Protein AF-A0A645GQD4-F1 (afdb_monomer_lite)

Sequence (193 aa):
MPGVFPPVVLNGRLLVDGGVLNQVPVSVLASARADITIAVTLDGYEPHRGAALPVSTSADEQPDEEWTSRLRHTMGHLMEAEPLRTLSSLMAGRSRSQRSETSAPSVEDLFGELPPGLRTTDVMTMSLETMQTIVQRYQLASFPPDVLVTIPRDSLGTMDFHRAEEQIALGRWLAAQAFDHAGMVSGDIEVGS

InterPro domains:
  IPR002641 Patatin-like phospholipase domain [PS51635] (1-30)
  IPR016035 Acyl transferase/acyl hydrolase/lysophospholipase [SSF52151] (1-166)

Organism: NCBI:txid1076179

Secondary structure (DSSP, 8-state):
-TTTS--EEETTEEE--GGGT-SS-HHHHTTS--SS-EEEEEEE----SS---S---------HHHHHHHHHHHHHHHTT---THHHHTTT-----------PPPPGGGGSPPPPTT--HHHHHHHHHHHHHHHHHHHHHHHS--SEEEEEETTSS-TT-GGGHHHHHHHHHHHHHHHHHHTT----------

Radius of gyration: 27.52 Å; chains: 1; bounding box: 50×54×97 Å

pLDDT: mean 71.02, std 19.12, range [34.16, 95.88]

Structure (mmCIF, N/CA/C/O backbone):
data_AF-A0A645GQD4-F1
#
_entry.id   AF-A0A645GQD4-F1
#
loop_
_atom_site.group_PDB
_atom_site.id
_atom_site.type_symbol
_atom_site.label_atom_id
_atom_site.label_alt_id
_atom_site.label_comp_id
_atom_site.label_asym_id
_atom_site.label_entity_id
_atom_site.label_seq_id
_atom_site.pdbx_PDB_ins_code
_atom_site.Cartn_x
_atom_site.Cartn_y
_atom_site.Cartn_z
_atom_site.occupancy
_atom_site.B_iso_or_equiv
_atom_site.auth_seq_id
_atom_site.auth_comp_id
_atom_site.auth_asym_id
_atom_site.auth_atom_id
_atom_site.pdbx_PDB_model_num
ATOM 1 N N . MET A 1 1 ? -9.178 10.334 1.977 1.00 60.44 1 MET A N 1
ATOM 2 C CA . MET A 1 1 ? -8.750 9.947 3.333 1.00 60.44 1 MET A CA 1
ATOM 3 C C . MET A 1 1 ? -9.702 10.503 4.385 1.00 60.44 1 MET A C 1
ATOM 5 O O . MET A 1 1 ? -9.917 11.718 4.385 1.00 60.44 1 MET A O 1
ATOM 9 N N . PRO A 1 2 ? -10.292 9.652 5.249 1.00 64.56 2 PRO A N 1
ATOM 10 C CA . PRO A 1 2 ? -11.019 10.105 6.436 1.00 64.56 2 PRO A CA 1
ATOM 11 C C . PRO A 1 2 ? -10.188 11.136 7.209 1.00 64.56 2 PRO A C 1
ATOM 13 O O . PRO A 1 2 ? -8.995 10.938 7.407 1.00 64.56 2 PRO A O 1
ATOM 16 N N . GLY A 1 3 ? -10.792 12.263 7.581 1.00 72.75 3 GLY A N 1
ATOM 17 C CA . GLY A 1 3 ? -10.097 13.349 8.285 1.00 72.75 3 GLY A CA 1
ATOM 18 C C . GLY A 1 3 ? -9.343 14.348 7.396 1.00 72.75 3 GLY A C 1
ATOM 19 O O . GLY A 1 3 ? -9.098 15.459 7.852 1.00 72.75 3 GLY A O 1
ATOM 20 N N . VAL A 1 4 ? -9.043 14.019 6.132 1.00 74.94 4 VAL A N 1
ATOM 21 C CA . VAL A 1 4 ? -8.419 14.956 5.167 1.00 74.94 4 VAL A CA 1
ATOM 22 C C . VAL A 1 4 ? -9.446 15.504 4.180 1.00 74.94 4 VAL A C 1
ATOM 24 O O . VAL A 1 4 ? -9.462 16.696 3.889 1.00 74.94 4 VAL A O 1
ATOM 27 N N . PHE A 1 5 ? -10.325 14.635 3.677 1.00 79.31 5 PHE A N 1
ATOM 28 C CA . PHE A 1 5 ? -11.370 15.006 2.729 1.00 79.31 5 PHE A CA 1
ATOM 29 C C . PHE A 1 5 ? -12.749 14.698 3.315 1.00 79.31 5 PHE A C 1
ATOM 31 O O . PHE A 1 5 ? -12.925 13.633 3.919 1.00 79.31 5 PHE A O 1
ATOM 38 N N . PRO A 1 6 ? -13.737 15.595 3.138 1.00 84.06 6 PRO A N 1
ATOM 39 C CA . PRO A 1 6 ? -15.100 15.313 3.555 1.00 84.06 6 PRO A CA 1
ATOM 40 C C . PRO A 1 6 ? -15.677 14.149 2.731 1.00 84.06 6 PRO A C 1
ATOM 42 O O . PRO A 1 6 ? -15.347 14.009 1.549 1.00 84.06 6 PRO A O 1
ATOM 45 N N . PRO A 1 7 ? -16.544 13.312 3.324 1.00 87.81 7 PRO A N 1
ATOM 46 C CA . PRO A 1 7 ? -17.233 12.271 2.574 1.00 87.81 7 PRO A CA 1
ATOM 47 C C . PRO A 1 7 ? -18.202 12.890 1.554 1.00 87.81 7 PRO A C 1
ATOM 49 O O . PRO A 1 7 ? -18.735 13.981 1.766 1.00 87.81 7 PRO A O 1
ATOM 52 N N . VAL A 1 8 ? -18.454 12.183 0.450 1.00 90.31 8 VAL A N 1
ATOM 53 C CA . VAL A 1 8 ? -19.305 12.658 -0.658 1.00 90.31 8 VAL A CA 1
ATOM 54 C C . VAL A 1 8 ? -20.526 11.757 -0.796 1.00 90.31 8 VAL A C 1
ATOM 56 O O . VAL A 1 8 ? -20.404 10.541 -0.718 1.00 90.31 8 VAL A O 1
ATOM 59 N N . VAL A 1 9 ? -21.711 12.327 -1.030 1.00 93.19 9 VAL A N 1
ATOM 60 C CA . VAL A 1 9 ? -22.916 11.543 -1.345 1.00 93.19 9 VAL A CA 1
ATOM 61 C C . VAL A 1 9 ? -23.093 11.455 -2.859 1.00 93.19 9 VAL A C 1
ATOM 63 O O . VAL A 1 9 ? -23.223 12.479 -3.526 1.00 93.19 9 VAL A O 1
ATOM 66 N N . LEU A 1 10 ? -23.147 10.238 -3.400 1.00 91.44 10 LEU A N 1
ATOM 67 C CA . LEU A 1 10 ? -23.396 9.978 -4.821 1.00 91.44 10 LEU A CA 1
ATOM 68 C C . LEU A 1 10 ? -24.429 8.857 -4.967 1.00 91.44 10 LEU A C 1
ATOM 70 O O . LEU A 1 10 ? -24.272 7.787 -4.381 1.00 91.44 10 LEU A O 1
ATOM 74 N N . ASN A 1 11 ? -25.497 9.091 -5.737 1.00 93.00 11 ASN A N 1
ATOM 75 C CA . ASN A 1 11 ? -26.591 8.129 -5.949 1.00 93.00 11 ASN A CA 1
ATOM 76 C C . ASN A 1 11 ? -27.181 7.562 -4.639 1.00 93.00 11 ASN A C 1
ATOM 78 O O . ASN A 1 11 ? -27.463 6.369 -4.532 1.00 93.00 11 ASN A O 1
ATOM 82 N N . GLY A 1 12 ? -27.319 8.412 -3.615 1.00 94.25 12 GLY A N 1
ATOM 83 C CA . GLY A 1 12 ? -27.842 8.022 -2.300 1.00 94.25 12 GLY A CA 1
ATOM 84 C C . GLY A 1 12 ? -26.873 7.210 -1.431 1.00 94.25 12 GLY A C 1
ATOM 85 O O . GLY A 1 12 ? -27.279 6.711 -0.386 1.00 94.25 12 GLY A O 1
ATOM 86 N N . ARG A 1 13 ? -25.603 7.065 -1.832 1.00 91.31 13 ARG A N 1
ATOM 87 C CA . ARG A 1 13 ? -24.566 6.360 -1.066 1.00 91.31 13 ARG A CA 1
ATOM 88 C C . ARG A 1 13 ? -23.541 7.347 -0.526 1.00 91.31 13 ARG A C 1
ATOM 90 O O . ARG A 1 13 ? -23.105 8.231 -1.260 1.00 91.31 13 ARG A O 1
ATOM 97 N N . LEU A 1 14 ? -23.148 7.176 0.735 1.00 90.06 14 LEU A N 1
ATOM 98 C CA . LEU A 1 14 ? -22.039 7.914 1.334 1.00 90.06 14 LEU A CA 1
ATOM 99 C C . LEU A 1 14 ? -20.723 7.254 0.917 1.00 90.06 14 LEU A C 1
ATOM 101 O O . LEU A 1 14 ? -20.495 6.081 1.209 1.00 90.06 14 LEU A O 1
ATOM 105 N N . LEU A 1 15 ? -19.882 8.004 0.217 1.00 89.00 15 LEU A N 1
ATOM 106 C CA . LEU A 1 15 ? -18.601 7.554 -0.296 1.00 89.00 15 LEU A CA 1
ATOM 107 C C . LEU A 1 15 ? -17.465 8.137 0.537 1.00 89.00 15 LEU A C 1
ATOM 109 O O . LEU A 1 15 ? -17.432 9.326 0.864 1.00 89.00 15 LEU A O 1
ATOM 113 N N . VAL A 1 16 ? -16.522 7.258 0.839 1.00 86.00 16 VAL A N 1
ATOM 114 C CA . VAL A 1 16 ? -15.246 7.552 1.480 1.00 86.00 16 VAL A CA 1
ATOM 115 C C . VAL A 1 16 ? -14.158 6.987 0.568 1.00 86.00 16 VAL A C 1
ATOM 117 O O . VAL A 1 16 ? -14.441 6.235 -0.364 1.00 86.00 16 VAL A O 1
ATOM 120 N N . ASP A 1 17 ? -12.921 7.386 0.810 1.00 81.19 17 ASP A N 1
ATOM 121 C CA . ASP A 1 17 ? -11.755 6.936 0.059 1.00 81.19 17 ASP A CA 1
ATOM 122 C C . ASP A 1 17 ? -11.681 5.407 -0.087 1.00 81.19 17 ASP A C 1
ATOM 124 O O . ASP A 1 17 ? -11.759 4.675 0.901 1.00 81.19 17 ASP A O 1
ATOM 128 N N . GLY A 1 18 ? -11.494 4.937 -1.324 1.00 74.50 18 GLY A N 1
ATOM 129 C CA . GLY A 1 18 ? -11.369 3.516 -1.645 1.00 74.50 18 GLY A CA 1
ATOM 130 C C . GLY A 1 18 ? -10.137 2.862 -1.017 1.00 74.50 18 GLY A C 1
ATOM 131 O O . GLY A 1 18 ? -10.178 1.667 -0.724 1.00 74.50 18 GLY A O 1
ATOM 132 N N . GLY A 1 19 ? -9.095 3.645 -0.709 1.00 69.69 19 GLY A N 1
ATOM 133 C CA . GLY A 1 19 ? -7.918 3.173 0.023 1.00 69.69 19 GLY A CA 1
ATOM 134 C C . GLY A 1 19 ? -8.226 2.706 1.449 1.00 69.69 19 GLY A C 1
ATOM 135 O O . GLY A 1 19 ? -7.451 1.950 2.020 1.00 69.69 19 GLY A O 1
ATOM 136 N N . VAL A 1 20 ? -9.381 3.082 2.015 1.00 71.19 20 VAL A N 1
ATOM 137 C CA . VAL A 1 20 ? -9.837 2.550 3.310 1.00 71.19 20 VAL A CA 1
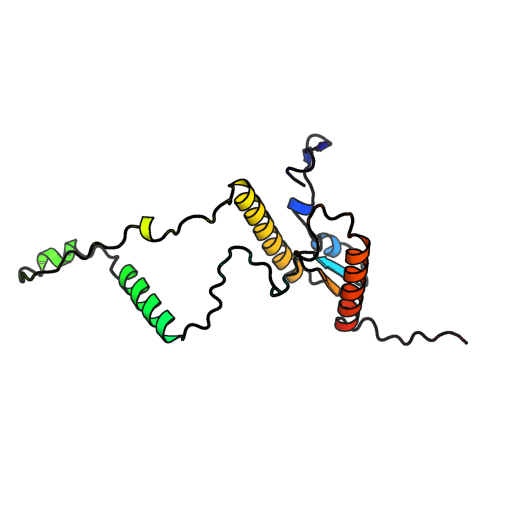ATOM 138 C C . VAL A 1 20 ? -10.178 1.061 3.215 1.00 71.19 20 VAL A C 1
ATOM 140 O O . VAL A 1 20 ? -9.987 0.330 4.183 1.00 71.19 20 VAL A O 1
ATOM 143 N N . LEU A 1 21 ? -10.680 0.622 2.057 1.00 66.69 21 LEU A N 1
ATOM 144 C CA . LEU A 1 21 ? -11.252 -0.709 1.856 1.00 66.69 21 LEU A CA 1
ATOM 145 C C . LEU A 1 21 ? -10.348 -1.631 1.034 1.00 66.69 21 LEU A C 1
ATOM 147 O O . LEU A 1 21 ? -10.308 -2.829 1.299 1.00 66.69 21 LEU A O 1
ATOM 151 N N . ASN A 1 22 ? -9.657 -1.107 0.019 1.00 65.12 22 ASN A N 1
ATOM 152 C CA . ASN A 1 22 ? -8.868 -1.925 -0.896 1.00 65.12 22 ASN A CA 1
ATOM 153 C C . ASN A 1 22 ? -7.681 -1.141 -1.477 1.00 65.12 22 ASN A C 1
ATOM 155 O O . ASN A 1 22 ? -7.784 -0.557 -2.554 1.00 65.12 22 ASN A O 1
ATOM 159 N N . GLN A 1 23 ? -6.559 -1.115 -0.752 1.00 68.69 23 GLN A N 1
ATOM 160 C CA . GLN A 1 23 ? -5.357 -0.373 -1.161 1.00 68.69 23 GLN A CA 1
ATOM 161 C C . GLN A 1 23 ? -4.689 -0.946 -2.417 1.00 68.69 23 GLN A C 1
ATOM 163 O O . GLN A 1 23 ? -4.170 -0.185 -3.229 1.00 68.69 23 GLN A O 1
ATOM 168 N N . VAL A 1 24 ? -4.744 -2.269 -2.607 1.00 72.81 24 VAL A N 1
ATOM 169 C CA . VAL A 1 24 ? -4.231 -2.945 -3.806 1.00 72.81 24 VAL A CA 1
ATOM 170 C C . VAL A 1 24 ? -5.332 -3.855 -4.360 1.00 72.81 24 VAL A C 1
ATOM 172 O O . VAL A 1 24 ? -5.503 -4.971 -3.866 1.00 72.81 24 VAL A O 1
ATOM 175 N N . PRO A 1 25 ? -6.105 -3.412 -5.370 1.00 72.50 25 PRO A N 1
ATOM 176 C CA . PRO A 1 25 ? -7.298 -4.115 -5.833 1.00 72.50 25 PRO A CA 1
ATOM 177 C C . PRO A 1 25 ? -6.986 -5.309 -6.747 1.00 72.50 25 PRO A C 1
ATOM 179 O O . PRO A 1 25 ? -7.512 -5.421 -7.854 1.00 72.50 25 PRO A O 1
ATOM 182 N N . VAL A 1 26 ? -6.156 -6.239 -6.273 1.00 70.38 26 VAL A N 1
ATOM 183 C CA . VAL A 1 26 ? -5.741 -7.437 -7.024 1.00 70.38 26 VAL A CA 1
ATOM 184 C C . VAL A 1 26 ? -6.917 -8.347 -7.381 1.00 70.38 26 VAL A C 1
ATOM 186 O O . VAL A 1 26 ? -6.937 -8.948 -8.449 1.00 70.38 26 VAL A O 1
ATOM 189 N N . SER A 1 27 ? -7.957 -8.375 -6.547 1.00 66.56 27 SER A N 1
ATOM 190 C CA . SER A 1 27 ? -9.186 -9.136 -6.804 1.00 66.56 27 SER A CA 1
ATOM 191 C C . SER A 1 27 ? -9.947 -8.671 -8.054 1.00 66.56 27 SER A C 1
ATOM 193 O O . SER A 1 27 ? -10.629 -9.475 -8.685 1.00 66.56 27 SER A O 1
ATOM 195 N N . VAL A 1 28 ? -9.806 -7.404 -8.465 1.00 66.62 28 VAL A N 1
ATOM 196 C CA . VAL A 1 28 ? -10.403 -6.896 -9.714 1.00 66.62 28 VAL A CA 1
ATOM 197 C C . VAL A 1 28 ? -9.671 -7.470 -10.931 1.00 66.62 28 VAL A C 1
ATOM 199 O O . VAL A 1 28 ? -10.300 -7.780 -11.947 1.00 66.62 28 VAL A O 1
ATOM 202 N N . LEU A 1 29 ? -8.359 -7.685 -10.806 1.00 66.12 29 LEU A N 1
ATOM 203 C CA . LEU A 1 29 ? -7.520 -8.230 -11.872 1.00 66.12 29 LEU A CA 1
ATOM 204 C C . LEU A 1 29 ? -7.818 -9.702 -12.161 1.00 66.12 29 LEU A C 1
ATOM 206 O O . LEU A 1 29 ? -7.655 -10.120 -13.297 1.00 66.12 29 LEU A O 1
ATOM 210 N N . ALA A 1 30 ? -8.368 -10.460 -11.206 1.00 65.38 30 ALA A N 1
ATOM 211 C CA . ALA A 1 30 ? -8.804 -11.840 -11.445 1.00 65.38 30 ALA A CA 1
ATOM 212 C C . ALA A 1 30 ? -9.848 -11.964 -12.577 1.00 65.38 30 ALA A C 1
ATOM 214 O O . ALA A 1 30 ? -9.974 -13.015 -13.202 1.00 65.38 30 ALA A O 1
ATOM 215 N N . SER A 1 31 ? -10.603 -10.893 -12.846 1.00 67.75 31 SER A N 1
ATOM 216 C CA . SER A 1 31 ? -11.575 -10.829 -13.946 1.00 67.75 31 SER A CA 1
ATOM 21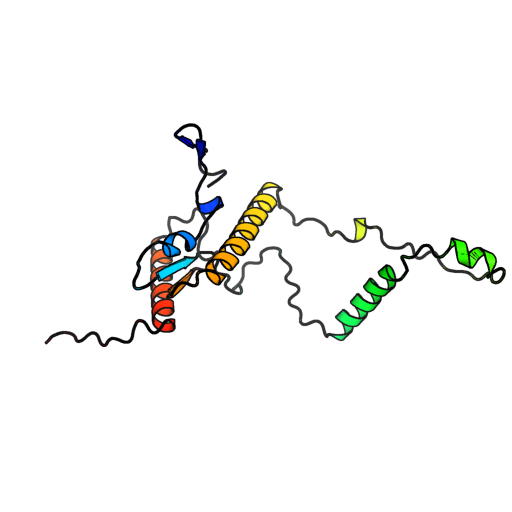7 C C . SER A 1 31 ? -11.022 -10.198 -15.230 1.00 67.75 31 SER A C 1
ATOM 219 O O . SER A 1 31 ? -11.635 -10.323 -16.293 1.00 67.75 31 SER A O 1
ATOM 221 N N . ALA A 1 32 ? -9.872 -9.527 -15.149 1.00 70.00 32 ALA A N 1
ATOM 222 C CA . ALA A 1 32 ? -9.228 -8.874 -16.276 1.00 70.00 32 ALA A CA 1
ATOM 223 C C . ALA A 1 32 ? -8.279 -9.860 -16.973 1.00 70.00 32 ALA A C 1
ATOM 225 O O . ALA A 1 32 ? -7.436 -10.486 -16.339 1.00 70.00 32 ALA A O 1
ATOM 226 N N . ARG A 1 33 ? -8.389 -9.996 -18.299 1.00 72.88 33 ARG A N 1
ATOM 227 C CA . ARG A 1 33 ? -7.377 -10.715 -19.085 1.00 72.88 33 ARG A CA 1
ATOM 228 C C . ARG A 1 33 ? -6.148 -9.820 -19.212 1.00 72.88 33 ARG A C 1
ATOM 230 O O . ARG A 1 33 ? -6.153 -8.912 -20.036 1.00 72.88 33 ARG A O 1
ATOM 237 N N . ALA A 1 34 ? -5.143 -10.063 -18.384 1.00 83.00 34 ALA A N 1
ATOM 238 C CA . ALA A 1 34 ? -3.828 -9.453 -18.499 1.00 83.00 34 ALA A CA 1
ATOM 239 C C . ALA A 1 34 ? -2.792 -10.548 -18.771 1.00 83.00 34 ALA A C 1
ATOM 241 O O . ALA A 1 34 ? -2.896 -11.636 -18.207 1.00 83.00 34 ALA A O 1
ATOM 242 N N . ASP A 1 35 ? -1.815 -10.259 -19.631 1.00 87.31 35 ASP A N 1
ATOM 243 C CA . ASP A 1 35 ? -0.683 -11.163 -19.873 1.00 87.31 35 ASP A CA 1
ATOM 244 C C . ASP A 1 35 ? 0.309 -11.139 -18.704 1.00 87.31 35 ASP A C 1
ATOM 246 O O . ASP A 1 35 ? 0.974 -12.133 -18.431 1.00 87.31 35 ASP A O 1
ATOM 250 N N . ILE A 1 36 ? 0.400 -9.990 -18.025 1.00 87.94 36 ILE A N 1
ATOM 251 C CA . ILE A 1 36 ? 1.259 -9.744 -16.867 1.00 87.94 36 ILE A CA 1
ATOM 252 C C . ILE A 1 36 ? 0.499 -8.853 -15.882 1.00 87.94 36 ILE A C 1
ATOM 254 O O . ILE A 1 36 ? -0.127 -7.860 -16.267 1.00 87.94 36 ILE A O 1
ATOM 258 N N . THR A 1 37 ? 0.587 -9.180 -14.600 1.00 89.25 37 THR A N 1
ATOM 259 C CA . THR A 1 37 ? 0.033 -8.418 -13.484 1.00 89.25 37 THR A CA 1
ATOM 260 C C . THR A 1 37 ? 1.146 -7.791 -12.651 1.00 89.25 37 THR A C 1
ATOM 262 O O . THR A 1 37 ? 2.067 -8.456 -12.183 1.00 89.25 37 THR A O 1
ATOM 265 N N . ILE A 1 38 ? 1.053 -6.477 -12.454 1.00 90.62 38 ILE A N 1
ATOM 266 C CA . ILE A 1 38 ? 2.010 -5.708 -11.657 1.00 90.62 38 ILE A CA 1
ATOM 267 C C . ILE A 1 38 ? 1.245 -5.067 -10.507 1.00 90.62 38 ILE A C 1
ATOM 269 O O . ILE A 1 38 ? 0.287 -4.324 -10.730 1.00 90.62 38 ILE A O 1
ATOM 273 N N . ALA A 1 39 ? 1.676 -5.337 -9.281 1.00 90.25 39 ALA A N 1
ATOM 274 C CA . ALA A 1 39 ? 1.167 -4.680 -8.089 1.00 90.25 39 ALA A CA 1
ATOM 275 C C . ALA A 1 39 ? 2.233 -3.756 -7.501 1.00 90.25 39 ALA A C 1
ATOM 277 O O . ALA A 1 39 ? 3.414 -4.095 -7.453 1.00 90.25 39 ALA A O 1
ATOM 278 N N . VAL A 1 40 ? 1.797 -2.601 -7.004 1.00 90.56 40 VAL A N 1
ATOM 279 C CA . VAL A 1 40 ? 2.637 -1.669 -6.249 1.00 90.56 40 VAL A CA 1
ATOM 280 C C . VAL A 1 40 ? 2.009 -1.493 -4.875 1.00 90.56 40 VAL A C 1
ATOM 282 O O . VAL A 1 40 ? 0.826 -1.168 -4.779 1.00 90.56 40 VAL A O 1
ATOM 285 N N . THR A 1 41 ? 2.783 -1.711 -3.817 1.00 89.06 41 THR A N 1
ATOM 286 C CA . THR A 1 41 ? 2.351 -1.475 -2.437 1.00 89.06 41 THR A CA 1
ATOM 287 C C . THR A 1 41 ? 3.253 -0.460 -1.749 1.00 89.06 41 THR A C 1
ATOM 289 O O . THR A 1 41 ? 4.460 -0.435 -1.976 1.00 89.06 41 THR A O 1
ATOM 292 N N . LEU A 1 42 ? 2.648 0.374 -0.903 1.00 86.69 42 LEU A N 1
ATOM 293 C CA . LEU A 1 42 ? 3.339 1.328 -0.032 1.00 86.69 42 LEU A CA 1
ATOM 294 C C . LEU A 1 42 ? 3.528 0.789 1.393 1.00 86.69 42 LEU A C 1
ATOM 296 O O . LEU A 1 42 ? 4.003 1.509 2.261 1.00 86.69 42 LEU A O 1
ATOM 300 N N . ASP A 1 43 ? 3.140 -0.463 1.643 1.00 81.38 43 ASP A N 1
ATOM 301 C CA . ASP A 1 43 ? 3.198 -1.098 2.962 1.00 81.38 43 ASP A CA 1
ATOM 302 C C . ASP A 1 43 ? 4.530 -1.837 3.195 1.00 81.38 43 ASP A C 1
ATOM 304 O O . ASP A 1 43 ? 4.614 -2.837 3.909 1.00 81.38 43 ASP A O 1
ATOM 308 N N . GLY A 1 44 ? 5.599 -1.380 2.538 1.00 78.50 44 GLY A N 1
ATOM 309 C CA . GLY A 1 44 ? 6.935 -1.906 2.761 1.00 78.50 44 GLY A CA 1
ATOM 310 C C . GLY A 1 44 ? 7.431 -1.540 4.153 1.00 78.50 44 GLY A C 1
ATOM 311 O O . GLY A 1 44 ? 7.331 -0.391 4.580 1.00 78.50 44 GLY A O 1
ATOM 312 N N . TYR A 1 45 ? 8.010 -2.507 4.854 1.00 66.56 45 TYR A N 1
ATOM 313 C CA . TYR A 1 45 ? 8.742 -2.252 6.086 1.00 66.56 45 TYR A CA 1
ATOM 314 C C . TYR A 1 45 ? 10.232 -2.389 5.789 1.00 66.56 45 TYR A C 1
ATOM 316 O O . TYR A 1 45 ? 10.699 -3.501 5.537 1.00 66.56 45 TYR A O 1
ATOM 324 N N . GLU A 1 46 ? 10.990 -1.291 5.823 1.00 53.62 46 GLU A N 1
ATOM 325 C CA . GLU A 1 46 ? 12.431 -1.427 6.024 1.00 53.62 46 GLU A CA 1
ATOM 326 C C . GLU A 1 46 ? 12.697 -1.713 7.512 1.00 53.62 46 GLU A C 1
ATOM 328 O O . GLU A 1 46 ? 12.122 -1.059 8.392 1.00 53.62 46 GLU A O 1
ATOM 333 N N . PRO A 1 47 ? 13.578 -2.671 7.846 1.00 42.91 47 PRO A N 1
ATOM 334 C CA . PRO A 1 47 ? 14.153 -2.780 9.180 1.00 42.91 47 PRO A CA 1
ATOM 335 C C . PRO A 1 47 ? 15.029 -1.541 9.456 1.00 42.91 47 PRO A C 1
ATOM 337 O O . PRO A 1 47 ? 16.236 -1.546 9.255 1.00 42.91 47 PRO A O 1
ATOM 340 N N . HIS A 1 48 ? 14.372 -0.445 9.831 1.00 44.44 48 HIS A N 1
ATOM 341 C CA . HIS A 1 48 ? 14.852 0.827 10.368 1.00 44.44 48 HIS A CA 1
ATOM 342 C C . HIS A 1 48 ? 16.378 1.058 10.396 1.00 44.44 48 HIS A C 1
ATOM 344 O O . HIS A 1 48 ? 17.081 0.595 11.297 1.00 44.44 48 HIS A O 1
ATOM 350 N N . ARG A 1 49 ? 16.851 2.000 9.567 1.00 40.31 49 ARG A N 1
ATOM 351 C CA . ARG A 1 49 ? 17.861 2.976 10.012 1.00 40.31 49 ARG A CA 1
ATOM 352 C C . ARG A 1 49 ? 17.151 4.128 10.741 1.00 40.31 49 ARG A C 1
ATOM 354 O O . ARG A 1 49 ? 16.805 5.131 10.138 1.00 40.31 49 ARG A O 1
ATOM 361 N N . GLY A 1 50 ? 16.996 4.010 12.062 1.00 39.00 50 GLY A N 1
ATOM 362 C CA . GLY A 1 50 ? 17.178 5.169 12.951 1.00 39.00 50 GLY A CA 1
ATOM 363 C C . GLY A 1 50 ? 16.006 6.088 13.338 1.00 39.00 50 GLY A C 1
ATOM 364 O O . GLY A 1 50 ? 16.296 7.178 13.823 1.00 39.00 50 GLY A O 1
ATOM 365 N N . ALA A 1 51 ? 14.730 5.704 13.240 1.00 38.06 51 ALA A N 1
ATOM 366 C CA . ALA A 1 51 ? 13.644 6.479 13.866 1.00 38.06 51 ALA A CA 1
ATOM 367 C C . A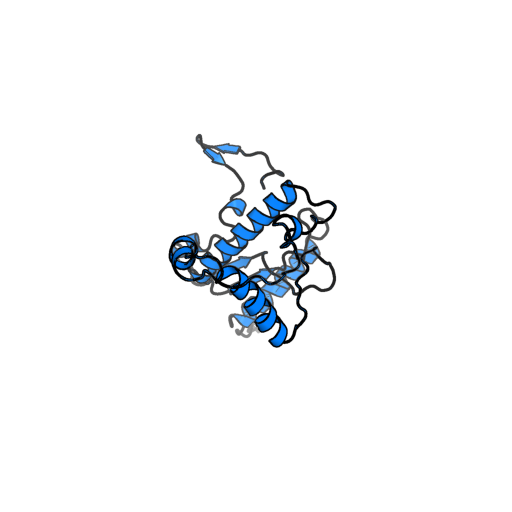LA A 1 51 ? 12.694 5.569 14.655 1.00 38.06 51 ALA A C 1
ATOM 369 O O . ALA A 1 51 ? 11.825 4.914 14.096 1.00 38.06 51 ALA A O 1
ATOM 370 N N . ALA A 1 52 ? 12.894 5.498 15.970 1.00 38.72 52 ALA A N 1
ATOM 371 C CA . ALA A 1 52 ? 12.075 4.695 16.866 1.00 38.72 52 ALA A CA 1
ATOM 372 C C . ALA A 1 52 ? 10.611 5.172 16.861 1.00 38.72 52 ALA A C 1
ATOM 374 O O . ALA A 1 52 ? 10.284 6.218 17.420 1.00 38.72 52 ALA A O 1
ATOM 375 N N . LEU A 1 53 ? 9.713 4.367 16.293 1.00 38.00 53 LEU A N 1
ATOM 376 C CA . LEU A 1 53 ? 8.358 4.271 16.829 1.00 38.00 53 LEU A CA 1
ATOM 377 C C . LEU A 1 53 ? 8.465 3.709 18.259 1.00 38.00 53 LEU A C 1
ATOM 379 O O . LEU A 1 53 ? 9.309 2.840 18.495 1.00 38.00 53 LEU A O 1
ATOM 383 N N . PRO A 1 54 ? 7.618 4.120 19.219 1.00 39.34 54 PRO A N 1
ATOM 384 C CA . PRO A 1 54 ? 7.572 3.529 20.551 1.00 39.34 54 PRO A CA 1
ATOM 385 C C . PRO A 1 54 ? 6.829 2.185 20.496 1.00 39.34 54 PRO A C 1
ATOM 387 O O . PRO A 1 54 ? 5.923 1.916 21.274 1.00 39.34 54 PRO A O 1
ATOM 390 N N . VAL A 1 55 ? 7.189 1.330 19.544 1.00 38.31 55 VAL A N 1
ATOM 391 C CA . VAL A 1 55 ? 7.053 -0.107 19.706 1.00 38.31 55 VAL A CA 1
ATOM 392 C C . VAL A 1 55 ? 8.426 -0.532 20.170 1.00 38.31 55 VAL A C 1
ATOM 394 O O . VAL A 1 55 ? 9.366 -0.624 19.383 1.00 38.31 55 VAL A O 1
ATOM 397 N N . SER A 1 56 ? 8.545 -0.744 21.478 1.00 36.12 56 SER A N 1
ATOM 398 C CA . SER A 1 56 ? 9.614 -1.574 22.005 1.00 36.12 56 SER A CA 1
ATOM 399 C C . SER A 1 56 ? 9.404 -2.958 21.396 1.00 36.12 56 SER A C 1
ATOM 401 O O . SER A 1 56 ? 8.681 -3.795 21.932 1.00 36.12 56 SER A O 1
ATOM 403 N N . THR A 1 57 ? 9.954 -3.174 20.202 1.00 40.53 57 THR A N 1
ATOM 404 C CA . THR A 1 57 ? 10.287 -4.518 19.776 1.00 40.53 57 THR A CA 1
ATOM 405 C C . THR A 1 57 ? 11.368 -4.921 20.761 1.00 40.53 57 THR A C 1
ATOM 407 O O . THR A 1 57 ? 12.502 -4.456 20.676 1.00 40.53 57 THR A O 1
ATOM 410 N N . SER A 1 58 ? 11.009 -5.705 21.777 1.00 41.91 58 SER A N 1
ATOM 411 C CA . SER A 1 58 ? 12.006 -6.437 22.548 1.00 41.91 58 SER A CA 1
ATOM 412 C C . SER A 1 58 ? 12.578 -7.494 21.601 1.00 41.91 58 SER A C 1
ATOM 414 O O . SER A 1 58 ? 12.205 -8.662 21.634 1.00 41.91 58 SER A O 1
ATOM 416 N N . ALA A 1 59 ? 13.410 -7.038 20.671 1.00 41.38 59 ALA A N 1
ATOM 417 C CA . ALA A 1 59 ? 14.272 -7.848 19.833 1.00 41.38 59 ALA A CA 1
ATOM 418 C C . ALA A 1 59 ? 15.623 -8.014 20.542 1.00 41.38 59 ALA A C 1
ATOM 420 O O . ALA A 1 59 ? 16.674 -7.888 19.923 1.00 41.38 59 ALA A O 1
ATOM 421 N N . ASP A 1 60 ? 15.582 -8.264 21.850 1.00 34.16 60 ASP A N 1
ATOM 422 C CA . ASP A 1 60 ? 16.700 -8.896 22.525 1.00 34.16 60 ASP A CA 1
ATOM 423 C C . ASP A 1 60 ? 16.520 -10.402 22.321 1.00 34.16 60 ASP A C 1
ATOM 425 O O . ASP A 1 60 ? 15.466 -10.954 22.653 1.00 34.16 60 ASP A O 1
ATOM 429 N N . GLU A 1 61 ? 17.537 -11.069 21.774 1.00 45.75 61 GLU A N 1
ATOM 430 C CA . GLU A 1 61 ? 17.687 -12.524 21.864 1.00 45.75 61 GLU A CA 1
ATOM 431 C C . GLU A 1 61 ? 17.852 -12.891 23.349 1.00 45.75 61 GLU A C 1
ATOM 433 O O . GLU A 1 61 ? 18.958 -13.022 23.872 1.00 45.75 61 GLU A O 1
ATOM 438 N N . GLN A 1 62 ? 16.733 -12.982 24.069 1.00 40.03 62 GLN A N 1
ATOM 439 C CA . GLN A 1 62 ? 16.705 -13.513 25.426 1.00 40.03 62 GLN A CA 1
ATOM 440 C C . GLN A 1 62 ? 16.797 -15.046 25.344 1.00 40.03 62 GLN A C 1
ATOM 442 O O . GLN A 1 62 ? 16.005 -15.648 24.617 1.00 40.03 62 GLN A O 1
ATOM 447 N N . PRO A 1 63 ? 17.735 -15.692 26.065 1.00 46.06 63 PRO A N 1
ATOM 448 C CA . PRO A 1 63 ? 17.930 -17.139 26.018 1.00 46.06 63 PRO A CA 1
ATOM 449 C C . PRO A 1 63 ? 16.642 -17.903 26.354 1.00 46.06 63 PRO A C 1
ATOM 451 O O . PRO A 1 63 ? 15.936 -17.560 27.306 1.00 46.06 63 PRO A O 1
ATOM 454 N N . ASP A 1 64 ? 16.382 -18.987 25.619 1.00 54.03 64 ASP A N 1
ATOM 455 C CA . ASP A 1 64 ? 15.176 -19.837 25.682 1.00 54.03 64 ASP A CA 1
ATOM 456 C C . ASP A 1 64 ? 14.813 -20.346 27.099 1.00 54.03 64 ASP A C 1
ATOM 458 O O . ASP A 1 64 ? 13.674 -20.737 27.390 1.00 54.03 64 ASP A O 1
ATOM 462 N N . GLU A 1 65 ? 15.769 -20.309 28.029 1.00 58.25 65 GLU A N 1
ATOM 463 C CA . GLU A 1 65 ? 15.584 -20.657 29.437 1.00 58.25 65 GLU A CA 1
ATOM 464 C C . GLU A 1 65 ? 14.624 -19.699 30.166 1.00 58.25 65 GLU A C 1
ATOM 466 O O . GLU A 1 65 ? 13.857 -20.134 31.031 1.00 58.25 65 GLU A O 1
ATOM 471 N N . GLU A 1 66 ? 14.569 -18.422 29.777 1.00 54.62 66 GLU A N 1
ATOM 472 C CA . GLU A 1 66 ? 13.667 -17.449 30.395 1.00 54.62 66 GLU A CA 1
ATOM 473 C C . GLU A 1 66 ? 12.227 -17.596 29.885 1.00 54.62 66 GLU A C 1
ATOM 475 O O . GLU A 1 66 ? 11.286 -17.471 30.666 1.00 54.62 66 GLU A O 1
ATOM 480 N N . TRP A 1 67 ? 12.032 -17.975 28.615 1.00 45.25 67 TRP A N 1
ATOM 481 C CA . TRP A 1 67 ? 10.715 -18.291 28.044 1.00 45.25 67 TRP A CA 1
ATOM 482 C C . TRP A 1 67 ? 10.083 -19.496 28.739 1.00 45.25 67 TRP A C 1
ATOM 484 O O . TRP A 1 67 ? 8.919 -19.446 29.130 1.00 45.25 67 TRP A O 1
ATOM 494 N N . THR A 1 68 ? 10.861 -20.552 28.993 1.00 61.81 68 THR A N 1
ATOM 495 C CA . THR A 1 68 ? 10.372 -21.711 29.755 1.00 61.81 68 THR A CA 1
ATOM 496 C C . THR A 1 68 ? 10.143 -21.388 31.232 1.00 61.81 68 THR A C 1
ATOM 498 O O . THR A 1 68 ? 9.275 -21.996 31.856 1.00 61.81 68 THR A O 1
ATOM 501 N N . SER A 1 69 ? 10.902 -20.456 31.818 1.00 57.84 69 SER A N 1
ATOM 502 C CA . SER A 1 69 ? 10.685 -19.983 33.191 1.00 57.84 69 SER A CA 1
ATOM 503 C C . SER A 1 69 ? 9.413 -19.136 33.288 1.00 57.84 69 SER A C 1
ATOM 505 O O . SER A 1 69 ? 8.557 -19.416 34.123 1.00 57.84 69 SER A O 1
ATOM 507 N N . ARG A 1 70 ? 9.213 -18.192 32.361 1.00 55.59 70 ARG A N 1
ATOM 508 C CA . ARG A 1 70 ? 8.014 -17.350 32.252 1.00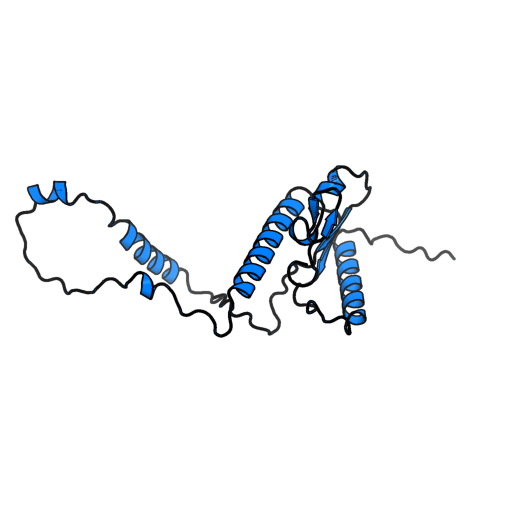 55.59 70 ARG A CA 1
ATOM 509 C C . ARG A 1 70 ? 6.776 -18.172 31.907 1.00 55.59 70 ARG A C 1
ATOM 511 O O . ARG A 1 70 ? 5.776 -18.014 32.582 1.00 55.59 70 ARG A O 1
ATOM 518 N N . LEU A 1 71 ? 6.833 -19.129 30.979 1.00 61.94 71 LEU A N 1
ATOM 519 C CA . LEU A 1 71 ? 5.710 -20.037 30.698 1.00 61.94 71 LEU A CA 1
ATOM 520 C C . LEU A 1 71 ? 5.408 -20.996 31.837 1.00 61.94 71 LEU A C 1
ATOM 522 O O . LEU A 1 71 ? 4.238 -21.258 32.085 1.00 61.94 71 LEU A O 1
ATOM 526 N N . ARG A 1 72 ? 6.416 -21.504 32.555 1.00 57.97 72 ARG A N 1
ATOM 527 C CA . ARG A 1 72 ? 6.167 -22.257 33.794 1.00 57.97 72 ARG A CA 1
ATOM 528 C C . ARG A 1 72 ? 5.537 -21.367 34.858 1.00 57.97 72 ARG A C 1
ATOM 530 O O . ARG A 1 72 ? 4.657 -21.834 35.574 1.00 57.97 72 ARG A O 1
ATOM 537 N N . HIS A 1 73 ? 5.917 -20.094 34.916 1.00 56.22 73 HIS A N 1
ATOM 538 C CA . HIS A 1 73 ? 5.332 -19.125 35.834 1.00 56.22 73 HIS A CA 1
ATOM 539 C C . HIS A 1 73 ? 3.891 -18.753 35.441 1.00 56.22 73 HIS A C 1
ATOM 541 O O . HIS A 1 73 ? 3.025 -18.698 36.306 1.00 56.22 73 HIS A O 1
ATOM 547 N N . THR A 1 74 ? 3.593 -18.575 34.151 1.00 55.59 74 THR A N 1
ATOM 548 C CA . THR A 1 74 ? 2.260 -18.233 33.627 1.00 55.59 74 THR A CA 1
ATOM 549 C C . THR A 1 74 ? 1.321 -19.448 33.576 1.00 55.59 74 THR A C 1
ATOM 551 O O . THR A 1 74 ? 0.157 -19.332 33.951 1.00 55.59 74 THR A O 1
ATOM 554 N N . MET A 1 75 ? 1.802 -20.642 33.200 1.00 44.28 75 MET A N 1
ATOM 555 C CA . MET A 1 75 ? 1.016 -21.888 33.278 1.00 44.28 75 MET A CA 1
ATOM 556 C C . MET A 1 75 ? 0.819 -22.360 34.720 1.00 44.28 75 MET A C 1
ATOM 558 O O . MET A 1 75 ? -0.230 -22.931 35.014 1.00 44.28 75 MET A O 1
ATOM 562 N N . GLY A 1 76 ? 1.761 -22.082 35.630 1.00 52.50 76 GLY A N 1
ATOM 563 C CA . GLY A 1 76 ? 1.596 -22.344 37.062 1.00 52.50 76 GLY A CA 1
ATOM 564 C C . GLY A 1 76 ? 0.386 -21.620 37.666 1.00 52.50 76 GLY A C 1
ATOM 565 O O . GLY A 1 76 ? -0.277 -22.174 38.535 1.00 52.50 76 GLY A O 1
ATOM 566 N N . HIS A 1 77 ? 0.035 -20.438 37.144 1.00 50.75 77 HIS A N 1
ATOM 567 C CA . HIS A 1 77 ? -1.132 -19.664 37.586 1.00 50.75 77 HIS A CA 1
ATOM 568 C C . HIS A 1 77 ? -2.450 -20.043 36.893 1.00 50.75 77 HIS A C 1
ATOM 570 O O . HIS A 1 77 ? -3.515 -19.828 37.466 1.00 50.75 77 HIS A O 1
ATOM 576 N N . LEU A 1 78 ? -2.408 -20.637 35.695 1.00 48.28 78 LEU A N 1
ATOM 577 C CA . LEU A 1 78 ? -3.613 -21.097 34.989 1.00 48.28 78 LEU A CA 1
ATOM 578 C C . LEU A 1 78 ? -4.030 -22.519 35.393 1.00 48.28 78 LEU A C 1
ATOM 580 O O . LEU A 1 78 ? -5.215 -22.836 35.342 1.00 48.28 78 LEU A O 1
ATOM 584 N N . MET A 1 79 ? -3.097 -23.360 35.858 1.00 47.25 79 MET A N 1
ATOM 585 C CA . MET A 1 79 ? -3.422 -24.699 36.374 1.00 47.25 79 MET A CA 1
ATOM 586 C C . MET A 1 79 ? -3.920 -24.719 37.830 1.00 47.25 79 MET A C 1
ATOM 588 O O . MET A 1 79 ? -4.325 -25.775 38.309 1.00 47.25 79 MET A O 1
ATOM 592 N N . GLU A 1 80 ? -3.966 -23.574 38.521 1.00 49.41 80 GLU A N 1
ATOM 593 C CA . GLU A 1 80 ? -4.669 -23.439 39.811 1.00 49.41 80 GLU A CA 1
ATOM 594 C C . GLU A 1 80 ? -6.137 -22.990 39.670 1.00 49.41 80 GLU A C 1
ATOM 596 O O . GLU A 1 80 ? -6.859 -22.902 40.668 1.00 49.41 80 GLU A O 1
ATOM 601 N N . ALA A 1 81 ? -6.622 -22.780 38.443 1.00 48.66 81 ALA A N 1
ATOM 602 C CA . ALA A 1 81 ? -8.036 -22.558 38.174 1.00 48.66 81 ALA A CA 1
ATOM 603 C C . ALA A 1 81 ? -8.792 -23.891 38.024 1.00 48.66 81 ALA A C 1
ATOM 605 O O . ALA A 1 81 ? -9.121 -24.305 36.923 1.00 48.66 81 ALA A O 1
ATOM 606 N N . GLU A 1 82 ? -9.118 -24.537 39.144 1.00 47.72 82 GLU A N 1
ATOM 607 C CA . GLU A 1 82 ? -10.315 -25.384 39.244 1.00 47.72 82 GLU A CA 1
ATOM 608 C C . GLU A 1 82 ? -10.908 -25.262 40.659 1.00 47.72 82 GLU A C 1
ATOM 610 O O . GLU A 1 82 ? -10.190 -25.447 41.653 1.00 47.72 82 GLU A O 1
ATOM 615 N N . PRO A 1 83 ? -12.220 -24.999 40.818 1.00 52.28 83 PRO A N 1
ATOM 616 C CA . PRO A 1 83 ? -12.882 -25.077 42.109 1.00 52.28 83 PRO A CA 1
ATOM 617 C C . PRO A 1 83 ? -13.156 -26.545 42.487 1.00 52.28 83 PRO A C 1
ATOM 619 O O . PRO A 1 83 ? -14.290 -26.941 42.727 1.00 52.28 83 PRO A O 1
ATOM 622 N N . LEU A 1 84 ? -12.104 -27.346 42.684 1.00 45.47 84 LEU A N 1
ATOM 623 C CA . LEU A 1 84 ? -12.162 -28.605 43.449 1.00 45.47 84 LEU A CA 1
ATOM 624 C C . LEU A 1 84 ? -11.934 -28.372 44.96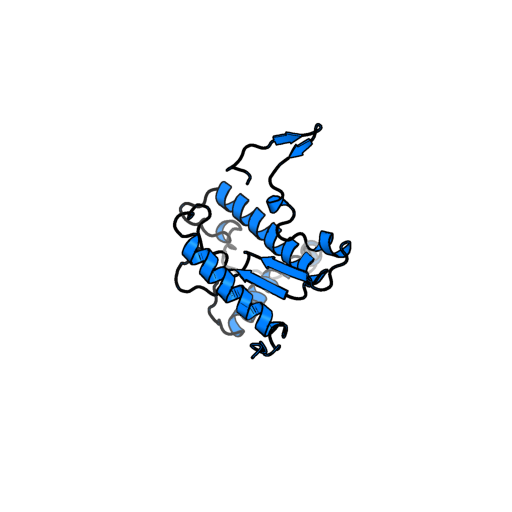2 1.00 45.47 84 LEU A C 1
ATOM 626 O O . LEU A 1 84 ? -11.485 -29.249 45.706 1.00 45.47 84 LEU A O 1
ATOM 630 N N . ARG A 1 85 ? -12.285 -27.177 45.462 1.00 45.38 85 ARG A N 1
ATOM 631 C CA . ARG A 1 85 ? -12.248 -26.834 46.899 1.00 45.38 85 ARG A CA 1
ATOM 632 C C . ARG A 1 85 ? -13.480 -27.308 47.679 1.00 45.38 85 ARG A C 1
ATOM 634 O O . ARG A 1 85 ? -13.399 -27.444 48.896 1.00 45.38 85 ARG A O 1
ATOM 641 N N . THR A 1 86 ? -14.581 -27.646 47.006 1.00 51.50 86 THR A N 1
ATOM 642 C CA . THR A 1 86 ? -15.789 -28.184 47.666 1.00 51.50 86 THR A CA 1
ATOM 643 C C . THR A 1 86 ? -15.698 -29.693 47.929 1.00 51.50 86 THR A C 1
ATOM 645 O O . THR A 1 86 ? -16.343 -30.190 48.844 1.00 51.50 86 THR A O 1
ATOM 648 N N . LEU A 1 87 ? -14.863 -30.430 47.181 1.00 49.78 87 LEU A N 1
ATOM 649 C CA . LEU A 1 87 ? -14.678 -31.879 47.362 1.00 49.78 87 LEU A CA 1
ATOM 650 C C . LEU A 1 87 ? -13.532 -32.223 48.338 1.00 49.78 87 LEU A C 1
ATOM 652 O O . LEU A 1 87 ? -13.544 -33.275 48.970 1.00 49.78 87 LEU A O 1
ATOM 656 N N . SER A 1 88 ? -12.555 -31.325 48.505 1.00 47.09 88 SER A N 1
ATOM 657 C CA . SER A 1 88 ? -11.385 -31.525 49.381 1.00 47.09 88 SER A CA 1
ATOM 658 C C . SER A 1 88 ? -11.613 -31.111 50.842 1.00 47.09 88 SER A C 1
ATOM 660 O O . SER A 1 88 ? -10.917 -31.605 51.733 1.00 47.09 88 SER A O 1
ATOM 662 N N . SER A 1 89 ? -12.630 -30.289 51.131 1.00 51.47 89 SER A N 1
ATOM 663 C CA . SER A 1 89 ? -13.003 -29.905 52.505 1.00 51.47 89 SER A CA 1
ATOM 664 C C . SER A 1 89 ? -13.577 -31.061 53.337 1.00 51.47 89 SER A C 1
ATOM 666 O O . SER A 1 89 ? -13.625 -30.968 54.562 1.00 51.47 89 SER A O 1
ATOM 668 N N . LEU A 1 90 ? -13.931 -32.181 52.697 1.00 55.59 90 LEU A N 1
ATOM 669 C CA . LEU A 1 90 ? -14.346 -33.420 53.360 1.00 55.59 90 LEU A CA 1
ATOM 670 C C . LEU A 1 90 ? -13.174 -34.369 53.673 1.00 55.59 90 LEU A C 1
ATOM 672 O O . LEU A 1 90 ? -13.378 -35.334 54.405 1.00 55.59 90 LEU A O 1
ATOM 676 N N . MET A 1 91 ? -11.954 -34.106 53.173 1.00 51.19 91 MET A N 1
ATOM 677 C CA . MET A 1 91 ? -10.821 -35.038 53.319 1.00 51.19 91 MET A CA 1
ATOM 678 C C . MET A 1 91 ? -9.542 -34.476 53.961 1.00 51.19 91 MET A C 1
ATOM 680 O O . MET A 1 91 ? -8.612 -35.240 54.198 1.00 51.19 91 MET A O 1
ATOM 684 N N . ALA A 1 92 ? -9.465 -33.185 54.296 1.00 46.12 92 ALA A N 1
ATOM 685 C CA . ALA A 1 92 ? -8.247 -32.591 54.863 1.00 46.12 92 ALA A CA 1
ATOM 686 C C . ALA A 1 92 ? -8.513 -31.748 56.118 1.00 46.12 92 ALA A C 1
ATOM 688 O O . ALA A 1 92 ? -8.021 -30.631 56.281 1.00 46.12 92 ALA A O 1
ATOM 689 N N . GLY A 1 93 ? -9.234 -32.326 57.078 1.00 53.03 93 GLY A N 1
ATOM 690 C CA . GLY A 1 93 ? -8.936 -32.023 58.470 1.00 53.03 93 GLY A CA 1
ATOM 691 C C . GLY A 1 93 ? -7.509 -32.488 58.751 1.00 53.03 93 GLY A C 1
ATOM 692 O O . GLY A 1 93 ? -7.316 -33.681 58.952 1.00 53.03 93 GLY A O 1
ATOM 693 N N . ARG A 1 94 ? -6.535 -31.566 58.686 1.00 48.00 94 ARG A N 1
ATOM 694 C CA . ARG A 1 94 ? -5.190 -31.565 59.312 1.00 48.00 94 ARG A CA 1
ATOM 695 C C . ARG A 1 94 ? -4.195 -30.792 58.443 1.00 48.00 94 ARG A C 1
ATOM 697 O O . ARG A 1 94 ? -3.633 -31.334 57.503 1.00 48.00 94 ARG A O 1
ATOM 704 N N . SER A 1 95 ? -3.914 -29.553 58.830 1.00 35.72 95 SER A N 1
ATOM 705 C CA . SER A 1 95 ? -2.558 -29.079 59.155 1.00 35.72 95 SER A CA 1
ATOM 706 C C . SER A 1 95 ? -2.476 -27.568 58.964 1.00 35.72 95 SER A C 1
ATOM 708 O O . SER A 1 95 ? -2.585 -27.030 57.866 1.00 35.72 95 SER A O 1
ATOM 710 N N . ARG A 1 96 ? -2.287 -26.895 60.092 1.00 49.03 96 ARG A N 1
ATOM 711 C CA . ARG A 1 96 ? -1.970 -25.481 60.230 1.00 49.03 96 ARG A CA 1
ATOM 712 C C . ARG A 1 96 ? -0.475 -25.313 59.948 1.00 49.03 96 ARG A C 1
ATOM 714 O O . ARG A 1 96 ? 0.327 -25.846 60.705 1.00 49.03 96 ARG A O 1
ATOM 721 N N . SER A 1 97 ? -0.098 -24.536 58.935 1.00 38.28 97 SER A N 1
ATOM 722 C CA . SER A 1 97 ? 1.171 -23.801 58.962 1.00 38.28 97 SER A CA 1
ATOM 723 C C . SER A 1 97 ? 1.142 -22.597 58.022 1.00 38.28 97 SER A C 1
ATOM 725 O O . SER A 1 97 ? 0.788 -22.711 56.851 1.00 38.28 97 SER A O 1
ATOM 727 N N . GLN A 1 98 ? 1.486 -21.464 58.627 1.00 48.25 98 GLN A N 1
ATOM 728 C CA . GLN A 1 98 ? 1.909 -20.167 58.103 1.00 48.25 98 GLN A CA 1
ATOM 729 C C . GLN A 1 98 ? 2.199 -20.113 56.595 1.00 48.25 98 GLN A C 1
ATOM 731 O O . GLN A 1 98 ? 3.075 -20.816 56.092 1.00 48.25 98 GLN A O 1
ATOM 736 N N . ARG A 1 99 ? 1.523 -19.200 55.893 1.00 37.22 99 ARG A N 1
ATOM 737 C CA . ARG A 1 99 ? 1.917 -18.764 54.553 1.00 37.22 99 ARG A CA 1
ATOM 738 C C . ARG A 1 99 ? 1.771 -17.244 54.498 1.00 37.22 99 ARG A C 1
ATOM 740 O O . ARG A 1 99 ? 0.671 -16.738 54.695 1.00 37.22 99 ARG A O 1
ATOM 747 N N . SER A 1 100 ? 2.904 -16.560 54.338 1.00 40.16 100 SER A N 1
ATOM 748 C CA . SER A 1 100 ? 2.991 -15.120 54.099 1.00 40.16 100 SER A CA 1
ATOM 749 C C . SER A 1 100 ? 2.033 -14.708 52.991 1.00 40.16 100 SER A C 1
ATOM 751 O O . SER A 1 100 ? 1.991 -15.346 51.939 1.00 40.16 100 SER A O 1
ATOM 753 N N . GLU A 1 101 ? 1.298 -13.631 53.231 1.00 44.62 101 GLU A N 1
ATOM 754 C CA . GLU A 1 101 ? 0.522 -12.918 52.225 1.00 44.62 101 GLU A CA 1
ATOM 755 C C . GLU A 1 101 ? 1.492 -12.246 51.244 1.00 44.62 101 GLU A C 1
ATOM 757 O O . GLU A 1 101 ? 1.884 -11.095 51.404 1.00 44.62 101 GLU A O 1
ATOM 762 N N . THR A 1 102 ? 1.939 -12.987 50.233 1.00 45.28 102 THR A N 1
ATOM 763 C CA . THR A 1 102 ? 2.398 -12.370 48.990 1.00 45.28 102 THR A CA 1
ATOM 764 C C . THR A 1 102 ? 1.142 -12.112 48.176 1.00 45.28 102 THR A C 1
ATOM 766 O O . THR A 1 102 ? 0.609 -13.024 47.546 1.00 45.28 102 THR A O 1
ATOM 769 N N . SER A 1 103 ? 0.611 -10.893 48.279 1.00 54.56 103 SER A N 1
ATOM 770 C CA . SER A 1 103 ? -0.491 -10.427 47.442 1.00 54.56 103 SER A CA 1
ATOM 771 C C . SER A 1 103 ? -0.130 -10.664 45.978 1.00 54.56 103 SER A C 1
ATOM 773 O O . SER A 1 103 ? 0.927 -10.226 45.523 1.00 54.56 103 SER A O 1
ATOM 775 N N . ALA A 1 104 ? -0.978 -11.401 45.259 1.00 62.88 104 ALA A N 1
ATOM 776 C CA . ALA A 1 104 ? -0.858 -11.518 43.814 1.00 62.88 104 ALA A CA 1
ATOM 777 C C . ALA A 1 104 ? -0.918 -10.104 43.202 1.00 62.88 104 ALA A C 1
ATOM 779 O O . ALA A 1 104 ? -1.711 -9.292 43.690 1.00 62.88 104 ALA A O 1
ATOM 780 N N . PRO A 1 105 ? -0.091 -9.790 42.188 1.00 59.28 105 PRO A N 1
ATOM 781 C CA . PRO A 1 105 ? -0.158 -8.498 41.516 1.00 59.28 105 PRO A CA 1
ATOM 782 C C . PRO A 1 105 ? -1.566 -8.272 40.954 1.00 59.28 105 PRO A C 1
ATOM 784 O O . PRO A 1 105 ? -2.217 -9.206 40.474 1.00 59.28 105 PRO A O 1
ATOM 787 N N . SER A 1 106 ? -2.038 -7.034 41.060 1.00 68.94 106 SER A N 1
ATOM 788 C CA . SER A 1 106 ? -3.346 -6.595 40.570 1.00 68.94 106 SER A CA 1
ATOM 789 C C . SER A 1 106 ? -3.371 -6.695 39.041 1.00 68.94 106 SER A C 1
ATOM 791 O O . SER A 1 106 ? -2.333 -6.565 38.395 1.00 68.94 106 SER A O 1
ATOM 793 N N . VAL A 1 107 ? -4.545 -6.887 38.429 1.00 70.94 107 VAL A N 1
ATOM 794 C CA . VAL A 1 107 ? -4.678 -6.883 36.955 1.00 70.94 107 VAL A CA 1
ATOM 795 C C . VAL A 1 107 ? -4.201 -5.547 36.372 1.00 70.94 107 VAL A C 1
ATOM 797 O O . VAL A 1 107 ? -3.659 -5.498 35.273 1.00 70.94 107 VAL A O 1
ATOM 800 N N . GLU A 1 108 ? -4.344 -4.477 37.143 1.00 68.25 108 GLU A N 1
ATOM 801 C CA . GLU A 1 108 ? -3.882 -3.127 36.848 1.00 68.25 108 GLU A CA 1
ATOM 802 C C . GLU A 1 108 ? -2.351 -3.026 36.757 1.00 68.25 108 GLU A C 1
ATOM 804 O O . GLU A 1 108 ? -1.854 -2.265 35.933 1.00 68.25 108 GLU A O 1
ATOM 809 N N . ASP A 1 109 ? -1.603 -3.839 37.513 1.00 69.31 109 ASP A N 1
ATOM 810 C CA . ASP A 1 109 ? -0.131 -3.846 37.504 1.00 69.31 109 ASP A CA 1
ATOM 811 C C . ASP A 1 109 ? 0.447 -4.545 36.255 1.00 69.31 109 ASP A C 1
ATOM 813 O O . ASP A 1 109 ? 1.650 -4.485 35.996 1.00 69.31 109 ASP A O 1
ATOM 817 N N . LEU A 1 110 ? -0.403 -5.216 35.464 1.00 73.00 110 LEU A N 1
ATOM 818 C CA . LEU A 1 110 ? -0.026 -5.856 34.199 1.00 73.00 110 LEU A CA 1
ATOM 819 C C . LEU A 1 110 ? 0.017 -4.866 33.026 1.00 73.00 110 LEU A C 1
ATOM 821 O O . LEU A 1 110 ? 0.610 -5.177 31.990 1.00 73.00 110 LEU A O 1
ATOM 825 N N . PHE A 1 111 ? -0.611 -3.693 33.162 1.00 79.62 111 PHE A N 1
ATOM 826 C CA . PHE A 1 111 ? -0.675 -2.685 32.108 1.00 79.62 111 PHE A CA 1
ATOM 827 C C . PHE A 1 111 ? 0.312 -1.550 32.395 1.00 79.62 111 PHE A C 1
ATOM 829 O O . PHE A 1 111 ? 0.203 -0.846 33.393 1.00 79.62 111 PHE A O 1
ATOM 836 N N . GLY A 1 112 ? 1.282 -1.362 31.498 1.00 77.88 112 GLY A N 1
ATOM 837 C CA . GLY A 1 112 ? 2.196 -0.221 31.554 1.00 77.88 112 GLY A CA 1
ATOM 838 C C . GLY A 1 112 ? 1.506 1.108 31.225 1.00 77.88 112 GLY A C 1
ATOM 839 O O . GLY A 1 112 ? 0.399 1.143 30.683 1.00 77.88 112 GLY A O 1
ATOM 840 N N . GLU A 1 113 ? 2.184 2.216 31.520 1.00 78.50 113 GLU A N 1
ATOM 841 C CA . GLU A 1 113 ? 1.719 3.547 31.124 1.00 78.50 113 GLU A CA 1
ATOM 842 C C . GLU A 1 113 ? 1.701 3.704 29.595 1.00 78.50 113 GLU A C 1
ATOM 844 O O . GLU A 1 113 ? 2.557 3.181 28.876 1.00 78.50 113 GLU A O 1
ATOM 849 N N . LEU A 1 114 ? 0.718 4.454 29.088 1.00 78.12 114 LEU A N 1
ATOM 850 C CA . LEU A 1 114 ? 0.644 4.779 27.665 1.00 78.12 114 LEU A CA 1
ATOM 851 C C . LEU A 1 114 ? 1.796 5.716 27.263 1.00 78.12 114 LEU A C 1
ATOM 853 O O . LEU A 1 114 ? 2.136 6.622 28.029 1.00 78.12 114 LEU A O 1
ATOM 857 N N . PRO A 1 115 ? 2.353 5.571 26.045 1.00 84.44 115 PRO A N 1
ATOM 858 C CA . PRO A 1 115 ? 3.371 6.482 25.545 1.00 84.44 115 PRO A CA 1
ATOM 859 C C . PRO A 1 115 ? 2.905 7.946 25.599 1.00 84.44 115 PRO A C 1
ATOM 861 O O . PRO A 1 115 ? 1.761 8.247 25.228 1.00 84.44 115 PRO A O 1
ATOM 864 N N . PRO A 1 116 ? 3.775 8.882 26.016 1.00 80.19 116 PRO A N 1
ATOM 865 C CA . PRO A 1 116 ? 3.416 10.290 26.088 1.00 80.19 116 PRO A CA 1
ATOM 866 C C . PRO A 1 116 ? 3.055 10.825 24.698 1.00 80.19 116 PRO A C 1
ATOM 868 O O . PRO 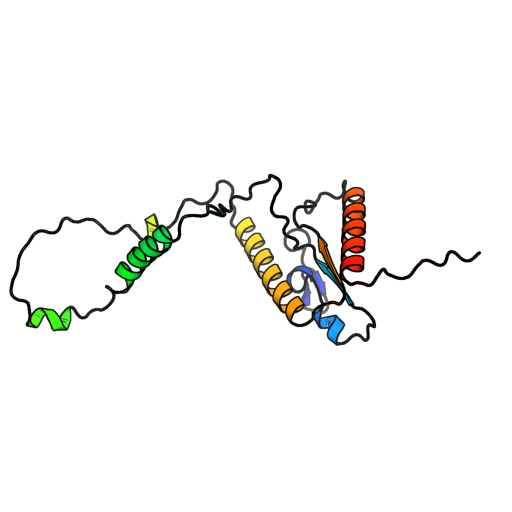A 1 116 ? 3.774 10.613 23.724 1.00 80.19 116 PRO A O 1
ATOM 871 N N . GLY A 1 117 ? 1.935 11.545 24.612 1.00 82.19 117 GLY A N 1
ATOM 872 C CA . GLY A 1 117 ? 1.464 12.162 23.369 1.00 82.19 117 GLY A CA 1
ATOM 873 C C . GLY A 1 117 ? 0.580 11.277 22.486 1.00 82.19 117 GLY A C 1
ATOM 874 O O . GLY A 1 117 ? 0.032 11.803 21.521 1.00 82.19 117 GLY A O 1
ATOM 875 N N . LEU A 1 118 ? 0.376 9.998 22.830 1.00 84.25 118 LEU A N 1
ATOM 876 C CA . LEU A 1 118 ? -0.537 9.114 22.105 1.00 84.25 118 LEU A CA 1
ATOM 877 C C . LEU A 1 118 ? -1.993 9.558 22.299 1.00 84.25 118 LEU A C 1
ATOM 879 O O . LEU A 1 118 ? -2.512 9.595 23.417 1.00 84.25 118 LEU A O 1
ATOM 883 N N . ARG A 1 119 ? -2.676 9.876 21.202 1.00 88.19 119 ARG A N 1
ATOM 884 C CA . ARG A 1 119 ? -4.098 10.229 21.193 1.00 88.19 119 ARG A CA 1
ATOM 885 C C . ARG A 1 119 ? -4.935 9.038 20.746 1.00 88.19 119 ARG A C 1
ATOM 887 O O . ARG A 1 119 ? -4.487 8.184 19.986 1.00 88.19 119 ARG A O 1
ATOM 894 N N . THR A 1 120 ? -6.210 9.018 21.131 1.00 86.75 120 THR A N 1
ATOM 895 C CA . THR A 1 120 ? -7.174 8.016 20.640 1.00 86.75 120 THR A CA 1
ATOM 896 C C . THR A 1 120 ? -7.247 7.989 19.111 1.00 86.75 120 THR A C 1
ATOM 898 O O . THR A 1 120 ? -7.425 6.926 18.526 1.00 86.75 120 THR A O 1
ATOM 901 N N . THR A 1 121 ? -7.081 9.139 18.452 1.00 83.19 121 THR A N 1
ATOM 902 C CA . THR A 1 121 ? -7.023 9.230 16.985 1.00 83.19 121 THR A CA 1
ATOM 903 C C . THR A 1 121 ? -5.868 8.430 16.403 1.00 83.19 121 THR A C 1
ATOM 905 O O . THR A 1 121 ? -6.042 7.789 15.375 1.00 83.19 121 THR A O 1
ATOM 908 N N . ASP A 1 122 ? -4.724 8.419 17.080 1.00 82.12 122 ASP A N 1
ATOM 909 C CA . ASP A 1 122 ? -3.519 7.737 16.614 1.00 82.12 122 ASP A CA 1
ATOM 910 C C . ASP A 1 122 ? -3.710 6.223 16.717 1.00 82.12 122 ASP A C 1
ATOM 912 O O . ASP A 1 122 ? -3.401 5.491 15.783 1.00 82.12 122 ASP A O 1
ATOM 916 N N . VAL A 1 123 ? -4.339 5.758 17.804 1.00 84.44 123 VAL A N 1
ATOM 917 C CA . VAL A 1 123 ? -4.739 4.351 17.966 1.00 84.44 123 VAL A CA 1
ATOM 918 C C . VAL A 1 123 ? -5.734 3.930 16.881 1.00 84.44 123 VAL A C 1
ATOM 920 O O . VAL A 1 123 ? -5.594 2.850 16.313 1.00 84.44 123 VAL A O 1
ATOM 923 N N . MET A 1 124 ? -6.718 4.776 16.553 1.00 85.44 124 MET A N 1
ATOM 924 C CA . MET A 1 124 ? -7.688 4.490 15.487 1.00 85.44 124 MET A CA 1
ATOM 925 C C . MET A 1 124 ? -7.008 4.395 14.117 1.00 85.44 124 MET A C 1
ATOM 927 O O . MET A 1 124 ? -7.248 3.430 13.394 1.00 85.44 124 MET A O 1
ATOM 931 N N . THR A 1 125 ? -6.131 5.341 13.780 1.00 83.00 125 THR A N 1
ATOM 932 C CA . THR A 1 125 ? -5.350 5.317 12.536 1.00 83.00 125 THR A CA 1
ATOM 933 C C . THR A 1 125 ? -4.465 4.075 12.464 1.00 83.00 125 THR A C 1
ATOM 935 O O . THR A 1 125 ? -4.552 3.333 11.492 1.00 83.00 125 THR A O 1
ATOM 938 N N . MET A 1 126 ? -3.720 3.766 13.528 1.00 82.25 126 MET A N 1
ATOM 939 C CA . MET A 1 126 ? -2.866 2.575 13.601 1.00 82.25 126 MET A CA 1
ATOM 940 C C . MET A 1 126 ? -3.676 1.278 13.472 1.00 82.25 126 MET A C 1
ATOM 942 O O . MET A 1 126 ? -3.241 0.325 12.824 1.00 82.25 126 MET A O 1
ATOM 946 N N . SER A 1 127 ? -4.876 1.229 14.061 1.00 85.94 127 SER A N 1
ATOM 947 C CA . SER A 1 127 ? -5.776 0.081 13.921 1.00 85.94 127 SER A CA 1
ATOM 948 C C . SER A 1 127 ? -6.252 -0.095 12.478 1.00 85.94 127 SER A C 1
ATOM 950 O O . SER A 1 127 ? -6.271 -1.219 11.975 1.00 85.94 127 SER A O 1
ATOM 952 N N . LEU A 1 128 ? -6.572 1.009 11.794 1.00 84.62 128 LEU A N 1
ATOM 953 C CA . LEU A 1 128 ? -7.003 1.002 10.402 1.00 84.62 128 LEU A CA 1
ATOM 954 C C . LEU A 1 128 ? -5.864 0.558 9.477 1.00 84.62 128 LEU A C 1
ATOM 956 O O . LEU A 1 128 ? -6.078 -0.319 8.644 1.00 84.62 128 LEU A O 1
ATOM 960 N N . GLU A 1 129 ? -4.665 1.110 9.663 1.00 81.62 129 GLU A N 1
ATOM 961 C CA . GLU A 1 129 ? -3.454 0.718 8.934 1.00 81.62 129 GLU A CA 1
ATOM 962 C C . GLU A 1 129 ? -3.165 -0.776 9.124 1.00 81.62 129 GLU A C 1
ATOM 964 O O . GLU A 1 129 ? -3.017 -1.511 8.152 1.00 81.62 129 GLU A O 1
ATOM 969 N N . THR A 1 130 ? -3.208 -1.267 10.368 1.00 83.62 130 THR A N 1
ATOM 970 C CA . THR A 1 130 ? -2.989 -2.690 10.674 1.00 83.62 130 THR A CA 1
ATOM 971 C C . THR A 1 130 ? -4.019 -3.584 9.980 1.00 83.62 130 THR A C 1
ATOM 973 O O . THR A 1 130 ? -3.666 -4.614 9.399 1.00 83.62 130 THR A O 1
ATOM 976 N N . MET A 1 131 ? -5.301 -3.205 10.011 1.00 86.75 131 MET A N 1
ATOM 977 C CA . MET A 1 131 ? -6.353 -3.944 9.306 1.00 86.75 131 MET A CA 1
ATOM 978 C C . MET A 1 131 ? -6.100 -3.970 7.795 1.00 86.75 131 MET A C 1
ATOM 980 O O . MET A 1 131 ? -6.247 -5.023 7.174 1.00 86.75 131 MET A O 1
ATOM 984 N N . GLN A 1 132 ? -5.688 -2.843 7.211 1.00 85.44 132 GLN A N 1
ATOM 985 C CA . GLN A 1 132 ? -5.380 -2.734 5.786 1.00 85.44 132 GLN A CA 1
ATOM 986 C C . GLN A 1 132 ? -4.200 -3.624 5.392 1.00 85.44 132 GLN A C 1
ATOM 988 O O . GLN A 1 132 ? -4.345 -4.405 4.452 1.00 85.44 132 GLN A O 1
ATOM 993 N N . THR A 1 133 ? -3.100 -3.606 6.152 1.00 84.81 133 THR A N 1
ATOM 994 C CA . THR A 1 133 ? -1.942 -4.495 5.959 1.00 84.81 133 THR A CA 1
ATOM 995 C C . THR A 1 133 ? -2.352 -5.966 5.963 1.00 84.81 133 THR A C 1
ATOM 997 O O . THR A 1 133 ? -1.975 -6.734 5.073 1.00 84.81 133 THR A O 1
ATOM 1000 N N . ILE A 1 134 ? -3.160 -6.385 6.946 1.00 86.19 134 ILE A N 1
ATOM 1001 C CA . ILE A 1 134 ? -3.617 -7.776 7.052 1.00 86.19 134 ILE A CA 1
ATOM 1002 C C . ILE A 1 134 ? -4.460 -8.153 5.830 1.00 86.19 134 ILE A C 1
ATOM 1004 O O . ILE A 1 134 ? -4.190 -9.169 5.186 1.00 86.19 134 ILE A O 1
ATOM 1008 N N . VAL A 1 135 ? -5.458 -7.335 5.482 1.00 85.06 135 VAL A N 1
ATOM 1009 C CA . VAL A 1 135 ? -6.332 -7.580 4.324 1.00 85.06 135 VAL A CA 1
ATOM 1010 C C . VAL A 1 135 ? -5.522 -7.639 3.032 1.00 85.06 135 VAL A C 1
ATOM 1012 O O . VAL A 1 135 ? -5.721 -8.551 2.228 1.00 85.06 135 VAL A O 1
ATOM 1015 N N . GLN A 1 136 ? -4.587 -6.710 2.840 1.00 84.00 136 GLN A N 1
ATOM 1016 C CA . GLN A 1 136 ? -3.731 -6.673 1.663 1.00 84.00 136 GLN A CA 1
ATOM 1017 C C . GLN A 1 136 ? -2.872 -7.936 1.564 1.00 84.00 136 GLN A C 1
ATOM 1019 O O . GLN A 1 136 ? -2.799 -8.539 0.493 1.00 84.00 136 GLN A O 1
ATOM 1024 N N . ARG A 1 137 ? -2.268 -8.386 2.673 1.00 84.31 137 ARG A N 1
ATOM 1025 C CA . ARG A 1 137 ? -1.464 -9.615 2.705 1.00 84.31 137 ARG A CA 1
ATOM 1026 C C . ARG A 1 137 ? -2.287 -10.838 2.296 1.00 84.31 137 ARG A C 1
ATOM 1028 O O . ARG A 1 137 ? -1.818 -11.637 1.491 1.00 84.31 137 ARG A O 1
ATOM 1035 N N . TYR A 1 138 ? -3.515 -10.973 2.800 1.00 87.44 138 TYR A N 1
ATOM 1036 C CA . TYR A 1 138 ? -4.405 -12.071 2.404 1.00 87.44 138 TYR A CA 1
ATOM 1037 C C . TYR A 1 138 ? -4.824 -11.991 0.933 1.00 87.44 138 TYR A C 1
ATOM 1039 O O . TYR A 1 138 ? -4.876 -13.019 0.253 1.00 87.44 138 TYR A O 1
ATOM 1047 N N . GLN A 1 139 ? -5.095 -10.786 0.426 1.00 83.62 139 GLN A N 1
ATOM 1048 C CA . GLN A 1 139 ? -5.427 -10.594 -0.984 1.00 83.62 139 GLN A CA 1
ATOM 1049 C C . GLN A 1 139 ? -4.251 -10.949 -1.901 1.00 83.62 139 GLN A C 1
ATOM 1051 O O . GLN A 1 139 ? -4.453 -11.701 -2.848 1.00 83.62 139 GLN A O 1
ATOM 1056 N N . LEU A 1 140 ? -3.034 -10.490 -1.597 1.00 85.44 140 LEU A N 1
ATOM 1057 C CA . LEU A 1 140 ? -1.827 -10.823 -2.364 1.00 85.44 140 LEU A CA 1
ATOM 1058 C C . LEU A 1 140 ? -1.486 -12.316 -2.302 1.00 85.44 140 LEU A C 1
ATOM 1060 O O . LEU A 1 140 ? -1.011 -12.871 -3.283 1.00 85.44 140 LEU A O 1
ATOM 1064 N N . ALA A 1 141 ? -1.758 -12.988 -1.181 1.00 86.94 141 ALA A N 1
ATOM 1065 C CA . ALA A 1 141 ? -1.582 -14.437 -1.087 1.00 86.94 141 ALA A CA 1
ATOM 1066 C C . ALA A 1 141 ? -2.600 -15.208 -1.946 1.00 86.94 141 ALA A C 1
ATOM 1068 O O . ALA A 1 141 ? -2.282 -16.258 -2.496 1.00 86.94 141 ALA A O 1
ATOM 1069 N N . SER A 1 142 ? -3.826 -14.689 -2.055 1.00 87.38 142 SER A N 1
ATOM 1070 C CA . SER A 1 142 ? -4.895 -15.308 -2.851 1.00 87.38 142 SER A CA 1
ATOM 1071 C C . SER A 1 142 ? -4.756 -15.011 -4.347 1.00 87.38 142 SER A C 1
ATOM 1073 O O . SER A 1 142 ? -5.154 -15.823 -5.179 1.00 87.38 142 SER A O 1
ATOM 1075 N N . PHE A 1 143 ? -4.198 -13.848 -4.680 1.00 85.62 143 PHE A N 1
ATOM 1076 C CA . PHE A 1 143 ? -4.003 -13.345 -6.036 1.00 85.62 143 PHE A CA 1
ATOM 1077 C C . PHE A 1 143 ? -2.576 -12.792 -6.166 1.00 85.62 143 PHE A C 1
ATOM 1079 O O . PHE A 1 143 ? -2.391 -11.569 -6.145 1.00 85.62 143 PHE A O 1
ATOM 1086 N N . PRO A 1 144 ? -1.559 -13.672 -6.233 1.00 87.31 144 PRO A N 1
ATOM 1087 C CA . PRO A 1 144 ? -0.175 -13.236 -6.335 1.00 87.31 144 PRO A CA 1
ATOM 1088 C C . PRO A 1 144 ? 0.051 -12.549 -7.690 1.00 87.31 144 PRO A C 1
ATOM 1090 O O . PRO A 1 144 ? -0.270 -13.144 -8.720 1.00 87.31 144 PRO A O 1
ATOM 1093 N N . PRO A 1 145 ? 0.569 -11.310 -7.711 1.00 89.25 145 PRO A N 1
ATOM 1094 C CA . PRO A 1 145 ? 0.940 -10.643 -8.951 1.00 89.25 145 PRO A CA 1
ATOM 1095 C C . PRO A 1 145 ? 2.228 -11.251 -9.520 1.00 89.25 145 PRO A C 1
ATOM 1097 O O . PRO A 1 145 ? 3.055 -11.770 -8.768 1.00 89.25 145 PRO A O 1
ATOM 1100 N N . ASP A 1 146 ? 2.438 -11.116 -10.827 1.00 90.06 146 ASP A N 1
ATOM 1101 C CA . ASP A 1 146 ? 3.685 -11.546 -11.473 1.00 90.06 146 ASP A CA 1
ATOM 1102 C C . ASP A 1 146 ? 4.876 -10.675 -11.040 1.00 90.06 146 ASP A C 1
ATOM 1104 O O . ASP A 1 146 ? 5.993 -11.164 -10.884 1.00 90.06 146 ASP A O 1
ATOM 1108 N N . VAL A 1 147 ? 4.632 -9.382 -10.800 1.00 91.88 147 VAL A N 1
ATOM 1109 C CA . VAL A 1 147 ? 5.617 -8.440 -10.250 1.00 91.88 147 VAL A CA 1
ATOM 1110 C C . VAL A 1 147 ? 5.009 -7.693 -9.070 1.00 91.88 147 VAL A C 1
ATOM 1112 O O . VAL A 1 147 ? 3.954 -7.068 -9.194 1.00 91.88 147 VAL A O 1
ATOM 1115 N N . LEU A 1 148 ? 5.697 -7.705 -7.927 1.00 90.94 148 LEU A N 1
ATOM 1116 C CA . LEU A 1 148 ? 5.335 -6.918 -6.748 1.00 90.94 148 LEU A CA 1
ATOM 1117 C C . LEU A 1 148 ? 6.423 -5.883 -6.453 1.00 90.94 148 LEU A C 1
ATOM 1119 O O . LEU A 1 148 ? 7.528 -6.229 -6.042 1.00 90.94 148 LEU A O 1
ATOM 1123 N N . VAL A 1 149 ? 6.088 -4.606 -6.624 1.00 92.75 149 VAL A N 1
ATOM 1124 C CA . VAL A 1 149 ? 6.940 -3.482 -6.224 1.00 92.75 149 VAL A CA 1
ATOM 1125 C C . VAL A 1 149 ? 6.536 -3.040 -4.822 1.00 92.75 149 VAL A C 1
ATOM 1127 O O . VAL A 1 149 ? 5.398 -2.624 -4.600 1.00 92.75 149 VAL A O 1
ATOM 1130 N N . THR A 1 150 ? 7.472 -3.100 -3.882 1.00 90.81 150 THR A N 1
ATOM 1131 C CA . THR A 1 150 ? 7.239 -2.732 -2.481 1.00 90.81 150 THR A CA 1
ATOM 1132 C C . THR A 1 150 ? 7.995 -1.454 -2.152 1.00 90.81 150 THR A C 1
ATOM 1134 O O . THR A 1 150 ? 9.221 -1.428 -2.217 1.00 90.81 150 THR A O 1
ATOM 1137 N N . ILE A 1 151 ? 7.269 -0.399 -1.792 1.00 91.62 151 ILE A N 1
ATOM 1138 C CA . ILE A 1 151 ? 7.822 0.896 -1.390 1.00 91.62 151 ILE A CA 1
ATOM 1139 C C . ILE A 1 151 ? 7.791 0.986 0.144 1.00 91.62 151 ILE A C 1
ATOM 1141 O O . ILE A 1 151 ? 6.741 0.706 0.727 1.00 91.62 151 ILE A O 1
ATOM 1145 N N . PRO A 1 152 ? 8.899 1.368 0.810 1.00 90.38 152 PRO A N 1
ATOM 1146 C CA . PRO A 1 152 ? 8.923 1.550 2.259 1.00 90.38 152 PRO A CA 1
ATOM 1147 C C . PRO A 1 152 ? 7.919 2.613 2.714 1.00 90.38 152 PRO A C 1
ATOM 1149 O O . PRO A 1 152 ? 7.899 3.723 2.177 1.00 90.38 152 PRO A O 1
ATOM 1152 N N . ARG A 1 153 ? 7.099 2.298 3.716 1.00 83.69 153 ARG A N 1
ATOM 1153 C CA . ARG A 1 153 ? 6.041 3.184 4.228 1.00 83.69 153 ARG A CA 1
ATOM 1154 C C . ARG A 1 153 ? 6.571 4.469 4.868 1.00 83.69 153 ARG A C 1
ATOM 1156 O O . ARG A 1 153 ? 5.866 5.466 4.937 1.00 83.69 153 ARG A O 1
ATOM 1163 N N . ASP A 1 154 ? 7.809 4.433 5.346 1.00 85.75 154 ASP A N 1
ATOM 1164 C CA . ASP A 1 154 ? 8.532 5.525 5.998 1.00 85.75 154 ASP A CA 1
ATOM 1165 C C . ASP A 1 154 ? 9.405 6.334 5.026 1.00 85.75 154 ASP A C 1
ATOM 1167 O O . ASP A 1 154 ? 10.075 7.281 5.436 1.00 85.75 154 ASP A O 1
ATOM 1171 N N . SER A 1 155 ? 9.369 6.013 3.726 1.00 87.06 155 SER A N 1
ATOM 1172 C CA . SER A 1 155 ? 10.119 6.749 2.698 1.00 87.06 155 SER A CA 1
ATOM 1173 C C . SER A 1 155 ? 9.688 8.216 2.564 1.00 87.06 155 SER A C 1
ATOM 1175 O O . SER A 1 155 ? 10.517 9.078 2.250 1.00 87.06 155 SER A O 1
ATOM 1177 N N . LEU A 1 156 ? 8.411 8.519 2.828 1.00 86.31 156 LEU A N 1
ATOM 1178 C CA . LEU A 1 156 ? 7.842 9.858 2.698 1.00 86.31 156 LEU A CA 1
ATOM 1179 C C . LEU A 1 156 ? 6.675 10.074 3.670 1.00 86.31 156 LEU A C 1
ATOM 1181 O O . LEU A 1 156 ? 5.833 9.192 3.830 1.00 86.31 156 LEU A O 1
ATOM 1185 N N . GLY A 1 157 ? 6.567 11.265 4.266 1.00 84.56 157 GLY A N 1
ATOM 1186 C CA . GLY A 1 157 ? 5.381 11.644 5.030 1.00 84.56 157 GLY A CA 1
ATOM 1187 C C . GLY A 1 157 ? 4.173 11.920 4.128 1.00 84.56 157 GLY A C 1
ATOM 1188 O O . GLY A 1 157 ? 4.312 12.329 2.975 1.00 84.56 157 GLY A O 1
ATOM 1189 N N . THR A 1 158 ? 2.958 11.788 4.672 1.00 81.31 158 THR A N 1
ATOM 1190 C CA . THR A 1 158 ? 1.683 11.972 3.943 1.00 81.31 158 THR A CA 1
ATOM 1191 C C . THR A 1 158 ? 1.549 13.330 3.238 1.00 81.31 158 THR A C 1
ATOM 1193 O O . THR A 1 158 ? 0.786 13.454 2.283 1.00 81.31 158 THR A O 1
ATOM 1196 N N . MET A 1 159 ? 2.274 14.355 3.701 1.00 85.69 159 MET A N 1
ATOM 1197 C CA . MET A 1 159 ? 2.190 15.736 3.202 1.00 85.69 159 MET A CA 1
ATOM 1198 C C . MET A 1 159 ? 3.499 16.251 2.574 1.00 85.69 159 MET A C 1
ATOM 1200 O O . MET A 1 159 ? 3.616 17.442 2.281 1.00 85.69 159 MET A O 1
ATOM 1204 N N . ASP A 1 160 ? 4.478 15.381 2.324 1.00 88.94 160 ASP A N 1
ATOM 1205 C CA . ASP A 1 160 ? 5.817 15.755 1.844 1.00 88.94 160 ASP A CA 1
ATOM 1206 C C . ASP A 1 160 ? 5.888 15.951 0.317 1.00 88.94 160 ASP A C 1
ATOM 1208 O O . ASP A 1 160 ? 6.801 15.487 -0.364 1.00 88.94 160 ASP A O 1
ATOM 1212 N N . PHE A 1 161 ? 4.945 16.703 -0.255 1.00 90.56 161 PHE A N 1
ATOM 1213 C CA . PHE A 1 161 ? 4.845 16.903 -1.711 1.00 90.56 161 PHE A CA 1
ATOM 1214 C C . PHE A 1 161 ? 6.094 17.534 -2.345 1.00 90.56 161 PHE A C 1
ATOM 1216 O O . PHE A 1 161 ? 6.375 17.316 -3.521 1.00 90.56 161 PHE A O 1
ATOM 1223 N N . HIS A 1 162 ? 6.863 18.298 -1.568 1.00 93.44 162 HIS A N 1
ATOM 1224 C CA . HIS A 1 162 ? 8.107 18.926 -2.015 1.00 93.44 162 HIS A CA 1
ATOM 1225 C C . HIS A 1 162 ? 9.209 17.914 -2.379 1.00 93.44 162 HIS A C 1
ATOM 1227 O O . HIS A 1 162 ? 10.111 18.257 -3.136 1.00 93.44 162 HIS A O 1
ATOM 1233 N N . ARG A 1 163 ? 9.119 16.669 -1.890 1.00 92.56 163 ARG A N 1
ATOM 1234 C CA . ARG A 1 163 ? 10.081 15.582 -2.147 1.00 92.56 163 ARG A CA 1
ATOM 1235 C C . ARG A 1 163 ? 9.605 14.604 -3.223 1.00 92.56 163 ARG A C 1
ATOM 1237 O O . ARG A 1 163 ? 10.130 13.501 -3.345 1.00 92.56 163 ARG A O 1
ATOM 1244 N N . ALA A 1 164 ? 8.612 14.994 -4.023 1.00 93.44 164 ALA A N 1
ATOM 1245 C CA . ALA A 1 164 ? 8.038 14.126 -5.047 1.00 93.44 164 ALA A CA 1
ATOM 1246 C C . ALA A 1 164 ? 9.082 13.603 -6.050 1.00 93.44 164 ALA A C 1
ATOM 1248 O O . ALA A 1 164 ? 9.014 12.443 -6.443 1.00 93.44 164 ALA A O 1
ATOM 1249 N N . GLU A 1 165 ? 10.061 14.423 -6.443 1.00 95.88 165 GLU A N 1
ATOM 1250 C CA . GLU A 1 165 ? 11.106 14.006 -7.386 1.00 95.88 165 GLU A CA 1
ATOM 1251 C C . GLU A 1 165 ? 11.969 12.864 -6.826 1.00 95.88 165 GLU A C 1
ATOM 1253 O O . GLU A 1 165 ? 12.174 11.857 -7.509 1.00 95.88 165 GLU A O 1
ATOM 1258 N N . GLU A 1 166 ? 12.387 12.975 -5.562 1.00 93.88 166 GLU A N 1
ATOM 1259 C CA . GLU A 1 166 ? 13.122 11.923 -4.848 1.00 93.88 166 GLU A CA 1
ATOM 1260 C C . GLU A 1 166 ? 12.300 10.631 -4.780 1.00 93.88 166 GLU A C 1
ATOM 1262 O O . GLU A 1 166 ? 12.802 9.549 -5.090 1.00 93.88 166 GLU A O 1
ATOM 1267 N N . GLN A 1 167 ? 11.011 10.744 -4.447 1.00 93.69 167 GLN A N 1
ATOM 1268 C CA . GLN A 1 167 ? 10.129 9.587 -4.305 1.00 93.69 167 GLN A CA 1
ATOM 1269 C C . GLN A 1 167 ? 9.867 8.875 -5.634 1.00 93.69 167 GLN A C 1
ATOM 1271 O O . GLN A 1 167 ? 9.805 7.647 -5.692 1.00 93.69 167 GLN A O 1
ATOM 1276 N N . ILE A 1 168 ? 9.744 9.634 -6.724 1.00 94.25 168 ILE A N 1
ATOM 1277 C CA . ILE A 1 168 ? 9.603 9.078 -8.072 1.00 94.25 168 ILE A CA 1
ATOM 1278 C C . ILE A 1 168 ? 10.884 8.340 -8.473 1.00 94.25 168 ILE A C 1
ATOM 1280 O O . ILE A 1 168 ? 10.808 7.255 -9.055 1.00 94.25 168 ILE A O 1
ATOM 1284 N N . ALA A 1 169 ? 12.058 8.898 -8.166 1.00 95.44 169 ALA A N 1
ATOM 1285 C CA . ALA A 1 169 ? 13.335 8.245 -8.438 1.00 95.44 169 ALA A CA 1
ATOM 1286 C C . ALA A 1 169 ? 13.482 6.930 -7.653 1.00 95.44 169 ALA A C 1
ATOM 1288 O O . ALA A 1 169 ? 13.820 5.906 -8.250 1.00 95.44 169 ALA A O 1
ATOM 1289 N N . LEU A 1 170 ? 13.144 6.933 -6.357 1.00 94.06 170 LEU A N 1
ATOM 1290 C CA . LEU A 1 170 ? 13.112 5.731 -5.520 1.00 94.06 170 LEU A CA 1
ATOM 1291 C C . LEU A 1 170 ? 12.162 4.672 -6.096 1.00 94.06 170 LEU A C 1
ATOM 1293 O O . LEU A 1 170 ? 12.550 3.518 -6.265 1.00 94.06 170 LEU A O 1
ATOM 1297 N N . GLY A 1 171 ? 10.941 5.073 -6.460 1.00 94.19 171 GLY A N 1
ATOM 1298 C CA . GLY A 1 171 ? 9.951 4.177 -7.056 1.00 94.19 171 GLY A CA 1
ATOM 1299 C C . GLY A 1 171 ? 10.436 3.532 -8.357 1.00 94.19 171 GLY A C 1
ATOM 1300 O O . GLY A 1 171 ? 10.260 2.331 -8.543 1.00 94.19 171 GLY A O 1
ATOM 1301 N N . ARG A 1 172 ? 11.108 4.291 -9.237 1.00 95.69 172 ARG A N 1
ATOM 1302 C CA . ARG A 1 172 ? 11.715 3.743 -10.467 1.00 95.69 172 ARG A CA 1
ATOM 1303 C C . ARG A 1 172 ? 12.801 2.715 -10.164 1.00 95.69 172 ARG A C 1
ATOM 1305 O O . ARG A 1 172 ? 12.839 1.672 -10.808 1.00 95.69 172 ARG A O 1
ATOM 1312 N N . TRP A 1 173 ? 13.668 3.006 -9.198 1.00 95.62 173 TRP A N 1
ATOM 1313 C CA . TRP A 1 173 ? 14.755 2.110 -8.809 1.00 95.62 173 TRP A CA 1
ATOM 1314 C C . TRP A 1 173 ? 14.243 0.804 -8.178 1.00 95.62 173 TRP A C 1
ATOM 1316 O O . TRP A 1 173 ? 14.733 -0.277 -8.506 1.00 95.62 173 TRP A O 1
ATOM 1326 N N . LEU A 1 174 ? 13.223 0.880 -7.318 1.00 95.25 174 LEU A N 1
ATOM 1327 C CA . LEU A 1 174 ? 12.568 -0.296 -6.732 1.00 95.25 174 LEU A CA 1
ATOM 1328 C C . LEU A 1 174 ? 11.814 -1.114 -7.782 1.00 95.25 174 LEU A C 1
ATOM 1330 O O . LEU A 1 174 ? 11.864 -2.341 -7.757 1.00 95.25 174 LEU A O 1
ATOM 1334 N N . ALA A 1 175 ? 11.145 -0.443 -8.722 1.00 94.69 175 ALA A N 1
ATOM 1335 C CA . ALA A 1 175 ? 10.472 -1.117 -9.821 1.00 94.69 175 ALA A CA 1
ATOM 1336 C C . ALA A 1 175 ? 11.473 -1.899 -10.677 1.00 94.69 175 ALA A C 1
ATOM 1338 O O . ALA A 1 175 ? 11.263 -3.088 -10.886 1.00 94.69 175 ALA A O 1
ATOM 1339 N N . ALA A 1 176 ? 12.576 -1.274 -11.107 1.00 94.19 176 ALA A N 1
ATOM 1340 C CA . ALA A 1 176 ? 13.610 -1.942 -11.900 1.00 94.19 176 ALA A CA 1
ATOM 1341 C C . ALA A 1 176 ? 14.095 -3.240 -11.230 1.00 94.19 176 ALA A C 1
ATOM 1343 O O . ALA A 1 176 ? 14.032 -4.301 -11.840 1.00 94.19 176 ALA A O 1
ATOM 1344 N N . GLN A 1 177 ? 14.436 -3.182 -9.939 1.00 93.81 177 GLN A N 1
ATOM 1345 C CA . GLN A 1 177 ? 14.823 -4.377 -9.181 1.00 93.81 177 GLN A CA 1
ATOM 1346 C C . GLN A 1 177 ? 13.718 -5.430 -9.112 1.00 93.81 177 GLN A C 1
ATOM 1348 O O . GLN A 1 177 ? 14.002 -6.616 -9.242 1.00 93.81 177 GLN A O 1
ATOM 1353 N N . ALA A 1 178 ? 12.462 -5.033 -8.898 1.00 93.50 178 ALA A N 1
ATOM 1354 C CA . ALA A 1 178 ? 11.353 -5.981 -8.847 1.00 93.50 178 ALA A CA 1
ATOM 1355 C C . ALA A 1 178 ? 11.167 -6.714 -10.189 1.00 93.50 178 ALA A C 1
ATOM 1357 O O . ALA A 1 178 ? 10.934 -7.922 -10.197 1.00 93.50 178 ALA A O 1
ATOM 1358 N N . PHE A 1 179 ? 11.316 -6.009 -11.316 1.00 93.75 179 PHE A N 1
ATOM 1359 C CA . PHE A 1 179 ? 11.275 -6.612 -12.652 1.00 93.75 179 PHE A CA 1
ATOM 1360 C C . PHE A 1 179 ? 12.475 -7.532 -12.917 1.00 93.75 179 PHE A C 1
ATOM 1362 O O . PHE A 1 179 ? 12.293 -8.610 -13.490 1.00 93.75 179 PHE A O 1
ATOM 1369 N N . ASP A 1 180 ? 13.673 -7.150 -12.470 1.00 91.44 180 ASP A N 1
ATOM 1370 C CA . ASP A 1 180 ? 14.874 -7.989 -12.553 1.00 91.44 180 ASP A CA 1
ATOM 1371 C C . ASP A 1 180 ? 14.694 -9.281 -11.738 1.00 91.44 180 ASP A C 1
ATOM 1373 O O . ASP A 1 180 ? 14.920 -10.380 -12.243 1.00 91.44 180 ASP A O 1
ATOM 1377 N N . HIS A 1 181 ? 14.207 -9.170 -10.497 1.00 90.19 181 HIS A N 1
ATOM 1378 C CA . HIS A 1 181 ? 13.911 -10.313 -9.626 1.00 90.19 181 HIS A CA 1
ATOM 1379 C C . HIS A 1 181 ? 12.821 -11.231 -10.188 1.00 90.19 181 HIS A C 1
ATOM 1381 O O . HIS A 1 181 ? 12.891 -12.444 -9.995 1.00 90.19 181 HIS A O 1
ATOM 1387 N N . ALA A 1 182 ? 11.838 -10.674 -10.898 1.00 89.56 182 ALA A N 1
ATOM 1388 C CA . ALA A 1 182 ? 10.808 -11.440 -11.595 1.00 89.56 182 ALA A CA 1
ATOM 1389 C C . ALA A 1 182 ? 11.313 -12.090 -12.901 1.00 89.56 182 ALA A C 1
ATOM 1391 O O . ALA A 1 182 ? 10.556 -12.795 -13.566 1.00 89.56 182 ALA A O 1
ATOM 1392 N N . GLY A 1 183 ? 12.575 -11.861 -13.289 1.00 88.06 183 GLY A N 1
ATOM 1393 C CA . GLY A 1 183 ? 13.163 -12.407 -14.513 1.00 88.06 183 GLY A CA 1
ATOM 1394 C C . GLY A 1 183 ? 12.591 -11.798 -15.796 1.00 88.06 183 GLY A C 1
ATOM 1395 O O . GLY A 1 183 ? 12.697 -12.402 -16.861 1.00 88.06 183 GLY A O 1
ATOM 1396 N N . MET A 1 184 ? 11.970 -10.618 -15.711 1.00 81.25 184 MET A N 1
ATOM 1397 C CA . MET A 1 184 ? 11.296 -9.972 -16.844 1.00 81.25 184 MET A CA 1
ATOM 1398 C C . MET A 1 184 ? 12.213 -9.051 -17.658 1.00 81.25 184 MET A C 1
ATOM 1400 O O . MET A 1 184 ? 11.844 -8.629 -18.753 1.00 81.25 184 MET A O 1
ATOM 1404 N N . VAL A 1 185 ? 13.421 -8.769 -17.163 1.00 67.12 185 VAL A N 1
ATOM 1405 C CA . VAL A 1 185 ? 14.444 -7.974 -17.856 1.00 67.12 185 VAL A CA 1
ATOM 1406 C C . VAL A 1 185 ? 15.625 -8.885 -18.199 1.00 67.12 185 VAL A C 1
ATOM 1408 O O . VAL A 1 185 ? 16.642 -8.936 -17.518 1.00 67.12 185 VAL A O 1
ATOM 1411 N N . SER A 1 186 ? 15.478 -9.697 -19.242 1.00 55.78 186 SER A N 1
ATOM 1412 C CA . SER A 1 186 ? 16.601 -10.441 -19.848 1.00 55.78 186 SER A CA 1
ATOM 1413 C C . SER A 1 186 ? 16.576 -10.393 -21.378 1.00 55.78 186 SER A C 1
ATOM 1415 O O . SER A 1 186 ? 17.176 -11.230 -22.042 1.00 55.78 186 SER A O 1
ATOM 1417 N N . GLY A 1 187 ? 15.894 -9.401 -21.953 1.00 49.69 187 GLY A N 1
ATOM 1418 C CA . GLY A 1 187 ? 16.026 -9.089 -23.371 1.00 49.69 187 GLY A CA 1
ATOM 1419 C C . GLY A 1 187 ? 17.179 -8.119 -23.575 1.00 49.69 187 GLY A C 1
ATOM 1420 O O . GLY A 1 187 ? 17.085 -6.972 -23.135 1.00 49.69 187 GLY A O 1
ATOM 1421 N N . ASP A 1 188 ? 18.238 -8.567 -24.250 1.00 45.28 188 ASP A N 1
ATOM 1422 C CA . ASP A 1 188 ? 19.184 -7.669 -24.903 1.00 45.28 188 ASP A CA 1
ATOM 1423 C C . ASP A 1 188 ? 18.376 -6.640 -25.698 1.00 45.28 188 ASP A C 1
ATOM 1425 O O . ASP A 1 188 ? 17.590 -6.987 -26.584 1.00 45.28 188 ASP A O 1
ATOM 1429 N N . ILE A 1 189 ? 18.536 -5.361 -25.365 1.00 52.62 189 ILE A N 1
ATOM 1430 C CA . ILE A 1 189 ? 18.115 -4.297 -26.264 1.00 52.62 189 ILE A CA 1
ATOM 1431 C C . ILE A 1 189 ? 19.063 -4.416 -27.457 1.00 52.62 189 ILE A C 1
ATOM 1433 O O . ILE A 1 189 ? 20.160 -3.860 -27.432 1.00 52.62 189 ILE A O 1
ATOM 1437 N N . GLU A 1 190 ? 18.674 -5.183 -28.479 1.00 43.12 190 GLU A N 1
ATOM 1438 C CA . GLU A 1 190 ? 19.272 -5.077 -29.805 1.00 43.12 190 GLU A CA 1
ATOM 1439 C C . GLU A 1 190 ? 19.044 -3.636 -30.261 1.00 43.12 190 GLU A C 1
ATOM 1441 O O . GLU A 1 190 ? 17.988 -3.254 -30.769 1.00 43.12 190 GLU A O 1
ATOM 1446 N N . VAL A 1 191 ? 20.043 -2.796 -29.995 1.00 47.22 191 VAL A N 1
ATOM 1447 C CA . VAL A 1 191 ? 20.155 -1.472 -30.583 1.00 47.22 191 VAL A CA 1
ATOM 1448 C C . VAL A 1 191 ? 20.341 -1.722 -32.071 1.00 47.22 191 VAL A C 1
ATOM 1450 O O . VAL A 1 191 ? 21.431 -2.076 -32.517 1.00 47.22 191 VAL A O 1
ATOM 1453 N N . GLY A 1 192 ? 19.235 -1.617 -32.808 1.00 46.09 192 GLY A N 1
ATOM 1454 C CA . GLY A 1 192 ? 19.217 -1.712 -34.258 1.00 46.09 192 GLY A CA 1
ATOM 1455 C C . GLY A 1 192 ? 20.300 -0.817 -34.853 1.00 46.09 192 GLY A C 1
ATOM 1456 O O . GLY A 1 192 ? 20.355 0.380 -34.562 1.00 46.09 192 GLY A O 1
ATOM 1457 N N . SER A 1 193 ? 21.173 -1.456 -35.628 1.00 42.88 193 SER A N 1
ATOM 1458 C CA . SER A 1 193 ? 22.236 -0.867 -36.447 1.00 42.88 193 SER A CA 1
ATOM 1459 C C . SER A 1 193 ? 21.712 0.100 -37.498 1.00 42.88 193 SER A C 1
ATOM 1461 O O . SER A 1 193 ? 20.682 -0.258 -38.119 1.00 42.88 193 SER A O 1
#

Foldseek 3Di:
DVPPDDWDADPNDTDDDPCLPAVWPLVVCVPPDDPFFETEDAADADPDDPDDDPPPPVPDPDDVVVVVVVCCVVVVVVVPPDPPVVVCVVPDPDDDDDDDPPDDDDPVVVDDDDPPPDDPVNVVVVVSSVVSVVVNVVSCVVRPGLFYQYHHNPPDDPPVVVCVVVSVVVSVVSRVVRCVVSVNPPDDPPPDD